Protein AF-A0A846BK01-F1 (afdb_monomer)

pLDDT: mean 86.47, std 14.37, range [33.28, 97.31]

Structure (mmCIF, N/CA/C/O backbone):
data_AF-A0A846BK01-F1
#
_entry.id   AF-A0A846BK01-F1
#
loop_
_atom_site.group_PDB
_atom_site.id
_atom_site.type_symbol
_atom_site.label_atom_id
_atom_site.label_alt_id
_atom_site.label_comp_id
_atom_site.label_asym_id
_atom_site.label_entity_id
_atom_site.label_seq_id
_atom_site.pdbx_PDB_ins_code
_atom_site.Cartn_x
_atom_site.Cartn_y
_atom_site.Cartn_z
_atom_site.occupancy
_atom_site.B_iso_or_equiv
_atom_site.auth_seq_id
_atom_site.auth_comp_id
_atom_site.auth_asym_id
_atom_site.auth_atom_id
_atom_site.pdbx_PDB_model_num
ATOM 1 N N . SER A 1 1 ? 4.895 15.670 -3.828 1.00 76.81 1 SER A N 1
ATOM 2 C CA . SER A 1 1 ? 5.993 14.676 -3.796 1.00 76.81 1 SER A CA 1
ATOM 3 C C . SER A 1 1 ? 5.442 13.283 -3.509 1.00 76.81 1 SER A C 1
ATOM 5 O O . SER A 1 1 ? 4.481 13.163 -2.751 1.00 76.81 1 SER A O 1
ATOM 7 N N . GLU A 1 2 ? 6.050 12.243 -4.098 1.00 83.94 2 GLU A N 1
ATOM 8 C CA . GLU A 1 2 ? 5.655 10.828 -3.928 1.00 83.94 2 GLU A CA 1
ATOM 9 C C . GLU A 1 2 ? 5.585 10.418 -2.448 1.00 83.94 2 GLU A C 1
ATOM 11 O O . GLU A 1 2 ? 4.640 9.759 -2.033 1.00 83.94 2 GLU A O 1
ATOM 16 N N . HIS A 1 3 ? 6.545 10.876 -1.634 1.00 88.62 3 HIS A N 1
ATOM 17 C CA . HIS A 1 3 ? 6.602 10.576 -0.201 1.00 88.62 3 HIS A CA 1
ATOM 18 C C . HIS A 1 3 ? 5.361 11.063 0.554 1.00 88.62 3 HIS A C 1
ATOM 20 O O . HIS A 1 3 ? 4.756 10.295 1.287 1.00 88.62 3 HIS A O 1
ATOM 26 N N . ILE A 1 4 ? 4.945 12.320 0.350 1.00 89.62 4 ILE A N 1
ATOM 27 C CA . ILE A 1 4 ? 3.770 12.886 1.036 1.00 89.62 4 ILE A CA 1
ATOM 28 C C . ILE A 1 4 ? 2.488 12.164 0.599 1.00 89.62 4 ILE A C 1
ATOM 30 O O . ILE A 1 4 ? 1.567 11.994 1.396 1.00 89.62 4 ILE A O 1
ATOM 34 N N . LEU A 1 5 ? 2.404 11.769 -0.675 1.00 88.56 5 LEU A N 1
ATOM 35 C CA . LEU A 1 5 ? 1.260 11.020 -1.191 1.00 88.56 5 LEU A CA 1
ATOM 36 C C . LEU A 1 5 ? 1.170 9.636 -0.537 1.00 88.56 5 LEU A C 1
ATOM 38 O O . LEU A 1 5 ? 0.100 9.253 -0.070 1.00 88.56 5 LEU A O 1
ATOM 42 N N . LEU A 1 6 ? 2.301 8.932 -0.489 1.00 92.94 6 LEU A N 1
ATOM 43 C CA . LEU A 1 6 ? 2.443 7.619 0.125 1.00 92.94 6 LEU A CA 1
ATOM 44 C C . LEU A 1 6 ? 2.113 7.668 1.620 1.00 92.94 6 LEU A C 1
ATOM 46 O O . LEU A 1 6 ? 1.280 6.905 2.087 1.00 92.94 6 LEU A O 1
ATOM 50 N N . GLU A 1 7 ? 2.692 8.624 2.345 1.00 93.81 7 GLU A N 1
ATOM 51 C CA . GLU A 1 7 ? 2.466 8.823 3.777 1.00 93.81 7 GLU A CA 1
ATOM 52 C C . GLU A 1 7 ? 0.988 9.028 4.101 1.00 93.81 7 GLU A C 1
ATOM 54 O O . GLU A 1 7 ? 0.440 8.331 4.950 1.00 93.81 7 GLU A O 1
ATOM 59 N N . LYS A 1 8 ? 0.305 9.909 3.360 1.00 92.31 8 LYS A N 1
ATOM 60 C CA . LYS A 1 8 ? -1.134 10.144 3.537 1.00 92.31 8 LYS A CA 1
ATOM 61 C C . LYS A 1 8 ? -1.975 8.911 3.217 1.00 92.31 8 LYS A C 1
ATOM 63 O O . LYS A 1 8 ? -2.947 8.654 3.919 1.00 92.31 8 LYS A O 1
ATOM 68 N N . ALA A 1 9 ? -1.642 8.190 2.148 1.00 94.88 9 ALA A N 1
ATOM 69 C CA . ALA A 1 9 ? -2.395 7.015 1.722 1.00 94.88 9 ALA A CA 1
ATOM 70 C C . ALA A 1 9 ? -2.254 5.861 2.722 1.00 94.88 9 ALA A C 1
ATOM 72 O O . ALA A 1 9 ? -3.255 5.281 3.136 1.00 94.88 9 ALA A O 1
ATOM 73 N N . GLU A 1 10 ? -1.028 5.570 3.154 1.00 97.19 10 GLU A N 1
ATOM 74 C CA . GLU A 1 10 ? -0.754 4.522 4.134 1.00 97.19 10 GLU A CA 1
ATOM 75 C C . GLU A 1 10 ? -1.372 4.843 5.499 1.00 97.19 10 GLU A C 1
ATOM 77 O O . GLU A 1 10 ? -2.050 3.991 6.072 1.00 97.19 10 GLU A O 1
ATOM 82 N N . ALA A 1 11 ? -1.211 6.081 5.980 1.00 95.56 11 ALA A N 1
ATOM 83 C CA . ALA A 1 11 ? -1.816 6.541 7.227 1.00 95.56 11 ALA A CA 1
ATOM 84 C C . ALA A 1 11 ? -3.347 6.428 7.193 1.00 95.56 11 ALA A C 1
ATOM 86 O O . ALA A 1 11 ? -3.955 5.985 8.165 1.00 95.56 11 ALA A O 1
ATOM 87 N N . LEU A 1 12 ? -3.978 6.780 6.065 1.00 95.44 12 LEU A N 1
ATOM 88 C CA . LEU A 1 12 ? -5.428 6.676 5.905 1.00 95.44 12 LEU A CA 1
ATOM 89 C C . LEU A 1 12 ? -5.904 5.221 5.935 1.00 95.44 12 LEU A C 1
ATOM 91 O O . LEU A 1 12 ? -6.853 4.914 6.652 1.00 95.44 12 LEU A O 1
ATOM 95 N N . LEU A 1 13 ? -5.245 4.322 5.196 1.00 97.31 13 LEU A N 1
ATOM 96 C CA . LEU A 1 13 ? -5.591 2.897 5.205 1.00 97.31 13 LEU A CA 1
ATOM 97 C C . LEU A 1 13 ? -5.431 2.296 6.604 1.00 97.31 13 LEU A C 1
ATOM 99 O O . LEU A 1 13 ? -6.341 1.623 7.081 1.00 97.31 13 LEU A O 1
ATOM 103 N N . LEU A 1 14 ? -4.322 2.582 7.292 1.00 96.81 14 LEU A N 1
ATOM 104 C CA . LEU A 1 14 ? -4.094 2.112 8.660 1.00 96.81 14 LEU A CA 1
ATOM 105 C C . LEU A 1 14 ? -5.112 2.698 9.642 1.00 96.81 14 LEU A C 1
ATOM 107 O O . LEU A 1 14 ? -5.666 1.963 10.455 1.00 96.81 14 LEU A O 1
ATOM 111 N N . GLY A 1 15 ? -5.413 3.992 9.541 1.00 95.00 15 GLY A N 1
ATOM 112 C CA . GLY A 1 15 ? -6.429 4.645 10.363 1.00 95.00 15 GLY A CA 1
ATOM 113 C C . GLY A 1 15 ? -7.809 4.009 10.186 1.00 95.00 15 GLY A C 1
ATOM 114 O O . GLY A 1 15 ? -8.445 3.636 11.171 1.00 95.00 15 GLY A O 1
ATOM 115 N N . ILE A 1 16 ? -8.251 3.804 8.941 1.00 94.81 16 ILE A N 1
ATOM 116 C CA . ILE A 1 16 ? -9.524 3.125 8.654 1.00 94.81 16 ILE A CA 1
ATOM 117 C C . ILE A 1 16 ? -9.503 1.692 9.194 1.00 94.81 16 ILE A C 1
ATOM 119 O O . ILE A 1 16 ? -10.467 1.260 9.820 1.00 94.81 16 ILE A O 1
ATOM 123 N N . TYR A 1 17 ? -8.401 0.964 9.015 1.00 95.12 17 TYR A N 1
ATOM 124 C CA . TYR A 1 17 ? -8.271 -0.404 9.511 1.00 95.12 17 TYR A CA 1
ATOM 125 C C . TYR A 1 17 ? -8.424 -0.503 11.037 1.00 95.12 17 TYR A C 1
ATOM 127 O O . TYR A 1 17 ? -9.059 -1.429 11.559 1.00 95.12 17 TYR A O 1
ATOM 135 N N . LEU A 1 18 ? -7.825 0.445 11.761 1.00 92.75 18 LEU A N 1
ATOM 136 C CA . LEU A 1 18 ? -7.867 0.495 13.219 1.00 92.75 18 LEU A CA 1
ATOM 137 C C . LEU A 1 18 ? -9.279 0.797 13.729 1.00 92.75 18 LEU A C 1
ATOM 139 O O . LEU A 1 18 ? -9.765 0.078 14.605 1.00 92.75 18 LEU A O 1
ATOM 143 N N . HIS A 1 19 ? -9.930 1.814 13.159 1.00 92.06 19 HIS A N 1
ATOM 144 C CA . HIS A 1 19 ? -11.155 2.404 13.714 1.00 92.06 19 HIS A CA 1
ATOM 145 C C . HIS A 1 19 ? -12.457 1.902 13.093 1.00 92.06 19 HIS A C 1
ATOM 147 O O . HIS A 1 19 ? -13.500 2.021 13.731 1.00 92.06 19 HIS A O 1
ATOM 153 N N . CYS A 1 20 ? -12.421 1.316 11.895 1.00 92.00 20 CYS A N 1
ATOM 154 C CA . CYS A 1 20 ? -13.609 0.810 11.206 1.00 92.00 20 CYS A CA 1
ATOM 155 C C . CYS A 1 20 ? -13.454 -0.685 10.870 1.00 92.00 20 CYS A C 1
ATOM 157 O O . CYS A 1 20 ? -13.049 -1.042 9.755 1.00 92.00 20 CYS A O 1
ATOM 159 N N . PRO A 1 21 ? -13.747 -1.585 11.831 1.00 90.38 21 PRO A N 1
ATOM 160 C CA . PRO A 1 21 ? -13.600 -3.030 11.665 1.00 90.38 21 PRO A CA 1
ATOM 161 C C . PRO A 1 21 ? -14.286 -3.601 10.419 1.00 90.38 21 PRO A C 1
ATOM 163 O O . PRO A 1 21 ? -13.765 -4.534 9.810 1.00 90.38 21 PRO A O 1
ATOM 166 N N . GLU A 1 22 ? -15.423 -3.030 10.026 1.00 92.44 22 GLU A N 1
ATOM 167 C CA . GLU A 1 22 ? -16.226 -3.426 8.872 1.00 92.44 22 GLU A CA 1
ATOM 168 C C . GLU A 1 22 ? -15.500 -3.270 7.526 1.00 92.44 22 GLU A C 1
ATOM 170 O O . GLU A 1 22 ? -15.827 -3.975 6.574 1.00 92.44 22 GLU A O 1
ATOM 175 N N . TYR A 1 23 ? -14.478 -2.411 7.445 1.00 94.75 23 TYR A N 1
ATOM 176 C CA . TYR A 1 23 ? -13.703 -2.191 6.220 1.00 94.75 23 TYR A CA 1
ATOM 177 C C . TYR A 1 23 ? -12.370 -2.946 6.179 1.00 94.75 23 TYR A C 1
ATOM 179 O O . TYR A 1 23 ? -11.663 -2.881 5.172 1.00 94.75 23 TYR A O 1
ATOM 187 N N . ARG A 1 24 ? -12.005 -3.683 7.236 1.00 93.62 24 ARG A N 1
ATOM 188 C CA . ARG A 1 24 ? -10.708 -4.382 7.305 1.00 93.62 24 ARG A CA 1
ATOM 189 C C . ARG A 1 24 ? -10.503 -5.347 6.142 1.00 93.62 24 ARG A C 1
ATOM 191 O O . ARG A 1 24 ? -9.432 -5.336 5.543 1.00 93.62 24 ARG A O 1
ATOM 198 N N . GLN A 1 25 ? -11.530 -6.129 5.801 1.00 94.00 25 GLN A N 1
ATOM 199 C CA . GLN A 1 25 ? -11.451 -7.074 4.685 1.00 94.00 25 GLN A CA 1
ATOM 200 C C . GLN A 1 25 ? -11.278 -6.344 3.352 1.00 94.00 25 GLN A C 1
ATOM 202 O O . GLN A 1 25 ? -10.406 -6.703 2.578 1.00 94.00 25 GLN A O 1
ATOM 207 N N . MET A 1 26 ? -12.018 -5.253 3.135 1.00 95.62 26 MET A N 1
ATOM 208 C CA . MET A 1 26 ? -11.887 -4.447 1.919 1.00 95.62 26 MET A CA 1
ATOM 209 C C . MET A 1 26 ? -10.462 -3.906 1.738 1.00 95.62 26 MET A C 1
ATOM 211 O O . MET A 1 26 ? -9.963 -3.859 0.615 1.00 95.62 26 MET A O 1
ATOM 215 N N . ILE A 1 27 ? -9.801 -3.498 2.826 1.00 96.44 27 ILE A N 1
ATOM 216 C CA . ILE A 1 27 ? -8.404 -3.045 2.792 1.00 96.44 27 ILE A CA 1
ATOM 217 C C . ILE A 1 27 ? -7.470 -4.204 2.443 1.00 96.44 27 ILE A C 1
ATOM 219 O O . ILE A 1 27 ? -6.626 -4.035 1.570 1.00 96.44 27 ILE A O 1
ATOM 223 N N . ILE A 1 28 ? -7.629 -5.363 3.089 1.00 95.62 28 ILE A N 1
ATOM 224 C CA . ILE A 1 28 ? -6.822 -6.561 2.806 1.00 95.62 28 ILE A CA 1
ATOM 225 C C . ILE A 1 28 ? -6.971 -6.959 1.335 1.00 95.62 28 ILE A C 1
ATOM 227 O O . ILE A 1 28 ? -5.972 -7.011 0.625 1.00 95.62 28 ILE A O 1
ATOM 231 N N . ASP A 1 29 ? -8.206 -7.116 0.857 1.00 96.31 29 ASP A N 1
ATOM 232 C CA . ASP A 1 29 ? -8.505 -7.493 -0.527 1.00 96.31 29 ASP A CA 1
ATOM 233 C C . ASP A 1 29 ? -7.904 -6.490 -1.522 1.00 96.31 29 ASP A C 1
ATOM 235 O O . ASP A 1 29 ? -7.352 -6.880 -2.550 1.00 96.31 29 ASP A O 1
ATOM 239 N N . SER A 1 30 ? -7.983 -5.190 -1.214 1.00 94.75 30 SER A N 1
ATOM 240 C CA . SER A 1 30 ? -7.417 -4.129 -2.058 1.00 94.75 30 SER A CA 1
ATOM 241 C C . SER A 1 30 ? -5.890 -4.180 -2.116 1.00 94.75 30 SER A C 1
ATOM 243 O O . SER A 1 30 ? -5.315 -3.904 -3.165 1.00 94.75 30 SER A O 1
ATOM 245 N N . LEU A 1 31 ? -5.230 -4.499 -0.998 1.00 96.19 31 LEU A N 1
ATOM 246 C CA . LEU A 1 31 ? -3.775 -4.636 -0.951 1.00 96.19 31 LEU A CA 1
ATOM 247 C C . LEU A 1 31 ? -3.317 -5.905 -1.678 1.00 96.19 31 LEU A C 1
ATOM 249 O O . LEU A 1 31 ? -2.357 -5.847 -2.436 1.00 96.19 31 LEU A O 1
ATOM 253 N N . GLU A 1 32 ? -4.013 -7.027 -1.496 1.00 95.25 32 GLU A N 1
ATOM 254 C CA . GLU A 1 32 ? -3.669 -8.306 -2.128 1.00 95.25 32 GLU A CA 1
ATOM 255 C C . GLU A 1 32 ? -3.909 -8.297 -3.641 1.00 95.25 32 GLU A C 1
ATOM 257 O O . GLU A 1 32 ? -3.051 -8.743 -4.400 1.00 95.25 32 GLU A O 1
ATOM 262 N N . THR A 1 33 ? -5.049 -7.760 -4.091 1.00 94.19 33 THR A N 1
ATOM 263 C CA . THR A 1 33 ? -5.417 -7.725 -5.519 1.00 94.19 33 THR A CA 1
ATOM 264 C C . THR A 1 33 ? -4.379 -6.986 -6.361 1.00 94.19 33 THR A C 1
ATOM 266 O O . THR A 1 33 ? -4.103 -7.383 -7.490 1.00 94.19 33 THR A O 1
ATOM 269 N N . GLU A 1 34 ? -3.802 -5.922 -5.806 1.00 91.56 34 GLU A N 1
ATOM 270 C CA . GLU A 1 34 ? -2.856 -5.045 -6.499 1.00 91.56 34 GLU A CA 1
ATOM 271 C C . GLU A 1 34 ? -1.390 -5.305 -6.084 1.00 91.56 34 GLU A C 1
ATOM 273 O O . GLU A 1 34 ?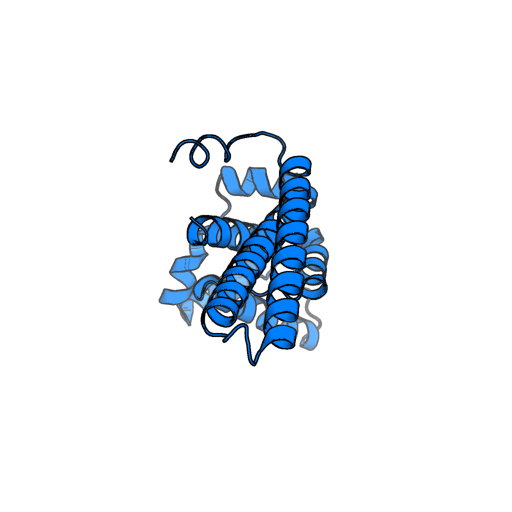 -0.503 -4.535 -6.451 1.00 91.56 34 GLU A O 1
ATOM 278 N N . ASP A 1 35 ? -1.125 -6.374 -5.314 1.00 93.75 35 ASP A N 1
ATOM 279 C CA . ASP A 1 35 ? 0.199 -6.740 -4.769 1.00 93.75 35 ASP A CA 1
ATOM 280 C C . ASP A 1 35 ? 0.916 -5.561 -4.071 1.00 93.75 35 ASP A C 1
ATOM 282 O O . ASP A 1 35 ? 2.084 -5.236 -4.308 1.00 93.75 35 ASP A O 1
ATOM 286 N N . LEU A 1 36 ? 0.172 -4.852 -3.217 1.00 95.62 36 LEU A N 1
ATOM 287 C CA . LEU A 1 36 ? 0.619 -3.643 -2.534 1.00 95.62 36 LEU A CA 1
ATOM 288 C C . LEU A 1 36 ? 1.067 -3.922 -1.103 1.00 95.62 36 LEU A C 1
ATOM 290 O O . LEU A 1 36 ? 0.462 -4.682 -0.351 1.00 95.62 36 LEU A O 1
ATOM 294 N N . LEU A 1 37 ? 2.104 -3.195 -0.687 1.00 94.69 37 LEU A N 1
ATOM 295 C CA . LEU A 1 37 ? 2.664 -3.257 0.658 1.00 94.69 37 LEU A CA 1
ATOM 296 C C . LEU A 1 37 ? 2.881 -1.857 1.228 1.00 94.69 37 LEU A C 1
ATOM 298 O O . LEU A 1 37 ? 3.217 -0.913 0.505 1.00 94.69 37 LEU A O 1
ATOM 302 N N . PHE A 1 38 ? 2.814 -1.756 2.556 1.00 95.94 38 PHE A N 1
ATOM 303 C CA . PHE A 1 38 ? 3.270 -0.571 3.277 1.00 95.94 38 PHE A CA 1
ATOM 304 C C . PHE A 1 38 ? 4.777 -0.376 3.066 1.00 95.94 38 PHE A C 1
ATOM 306 O O . PHE A 1 38 ? 5.624 -1.223 3.387 1.00 95.94 38 PHE A O 1
ATOM 313 N N . SER A 1 39 ? 5.113 0.757 2.469 1.00 93.06 39 SER A N 1
ATOM 314 C CA . SER A 1 39 ? 6.451 1.143 2.057 1.00 93.06 39 SER A CA 1
ATOM 315 C C . SER A 1 39 ? 7.181 1.932 3.142 1.00 93.06 39 SER A C 1
ATOM 317 O O . SER A 1 39 ? 8.400 1.774 3.248 1.00 93.06 39 SER A O 1
ATOM 319 N N . LEU A 1 40 ? 6.481 2.733 3.957 1.00 94.81 40 LEU A N 1
ATOM 320 C CA . LEU A 1 40 ? 7.102 3.436 5.083 1.00 94.81 40 LEU A CA 1
ATOM 321 C C . LEU A 1 40 ? 7.379 2.469 6.235 1.00 94.81 40 LEU A C 1
ATOM 323 O O . LEU A 1 40 ? 6.547 1.633 6.584 1.00 94.81 40 LEU A O 1
ATOM 327 N N . SER A 1 41 ? 8.567 2.575 6.833 1.00 94.75 41 SER A N 1
ATOM 328 C CA . SER A 1 41 ? 9.041 1.629 7.851 1.00 94.75 41 SER A CA 1
ATOM 329 C C . SER A 1 41 ? 8.124 1.571 9.073 1.00 94.75 41 SER A C 1
ATOM 331 O O . SER A 1 41 ? 7.774 0.476 9.506 1.00 94.75 41 SER A O 1
ATOM 333 N N . HIS A 1 42 ? 7.684 2.721 9.588 1.00 94.00 42 HIS A N 1
ATOM 334 C CA . HIS A 1 42 ? 6.795 2.805 10.751 1.00 94.00 42 HIS A CA 1
ATOM 335 C C . HIS A 1 42 ? 5.384 2.268 10.456 1.00 94.00 42 HIS A C 1
ATOM 337 O O . HIS A 1 42 ? 4.808 1.562 11.281 1.00 94.00 42 HIS A O 1
ATOM 343 N N . HIS A 1 43 ? 4.851 2.506 9.255 1.00 96.25 43 HIS A N 1
ATOM 344 C CA . HIS A 1 43 ? 3.573 1.930 8.824 1.00 96.25 43 HIS A CA 1
ATOM 345 C C . HIS A 1 43 ? 3.655 0.420 8.614 1.00 96.25 43 HIS A C 1
ATOM 347 O O . HIS A 1 43 ? 2.783 -0.318 9.069 1.00 96.25 43 HIS A O 1
ATOM 353 N N . ARG A 1 44 ? 4.732 -0.063 7.984 1.00 95.88 44 ARG A N 1
ATOM 354 C CA . ARG A 1 44 ? 4.986 -1.498 7.837 1.00 95.88 44 ARG A CA 1
ATOM 355 C C . ARG A 1 44 ? 5.111 -2.171 9.193 1.00 95.88 44 ARG A C 1
ATOM 357 O O . ARG A 1 44 ? 4.530 -3.231 9.389 1.00 95.88 44 ARG A O 1
ATOM 364 N N . PHE A 1 45 ? 5.848 -1.561 10.115 1.00 95.3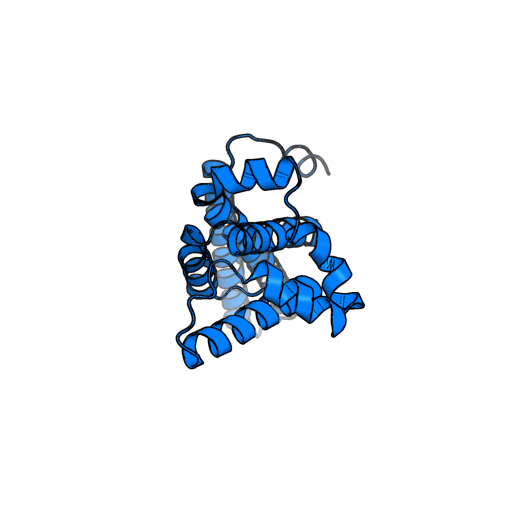1 45 PHE A N 1
ATOM 365 C CA . PHE A 1 45 ? 5.978 -2.055 11.477 1.00 95.31 45 PHE A CA 1
ATOM 366 C C . PHE A 1 45 ? 4.609 -2.185 12.154 1.00 95.31 45 PHE A C 1
ATOM 368 O O . PHE A 1 45 ? 4.269 -3.270 12.621 1.00 95.31 45 PHE A O 1
ATOM 375 N N . LEU A 1 46 ? 3.784 -1.131 12.126 1.00 95.81 46 LEU A N 1
ATOM 376 C CA . LEU A 1 46 ? 2.428 -1.182 12.674 1.00 95.81 46 LEU A CA 1
ATOM 377 C C . LEU A 1 46 ? 1.588 -2.296 12.029 1.00 95.81 46 LEU A C 1
ATOM 379 O O . LEU A 1 46 ? 0.917 -3.046 12.735 1.00 95.81 46 LEU A O 1
ATOM 383 N N . TRP A 1 47 ? 1.657 -2.444 10.705 1.00 96.25 47 TRP A N 1
ATOM 384 C CA . TRP A 1 47 ? 0.949 -3.502 9.987 1.00 96.25 47 TRP A CA 1
ATOM 385 C C . TRP A 1 47 ? 1.371 -4.907 10.437 1.00 96.25 47 TRP A C 1
ATOM 387 O O . TRP A 1 47 ? 0.518 -5.754 10.683 1.00 96.25 47 TRP A O 1
ATOM 397 N N . GLN A 1 48 ? 2.671 -5.152 10.629 1.00 94.31 48 GLN A N 1
ATOM 398 C CA . GLN A 1 48 ? 3.158 -6.437 11.145 1.00 94.31 48 GLN A CA 1
ATOM 399 C C . GLN A 1 48 ? 2.659 -6.716 12.569 1.00 94.31 48 GLN A C 1
ATOM 401 O O . GLN A 1 48 ? 2.253 -7.840 12.865 1.00 94.31 48 GLN A O 1
ATOM 406 N N . GLN A 1 49 ? 2.614 -5.695 13.432 1.00 93.44 49 GLN A N 1
ATOM 407 C CA . GLN A 1 49 ? 2.049 -5.835 14.777 1.00 93.44 49 GLN A CA 1
ATOM 408 C C . GLN A 1 49 ? 0.558 -6.190 14.726 1.00 93.44 49 GLN A C 1
ATOM 410 O O . GLN A 1 49 ? 0.111 -7.069 15.461 1.00 93.44 49 GLN A O 1
ATOM 415 N N . ILE A 1 50 ? -0.206 -5.557 13.829 1.00 92.56 50 ILE A N 1
ATOM 416 C CA . ILE A 1 50 ? -1.623 -5.872 13.604 1.00 92.56 50 ILE A CA 1
ATOM 417 C C . ILE A 1 50 ? -1.792 -7.339 13.188 1.00 92.56 50 ILE A C 1
ATOM 419 O O . ILE A 1 50 ? -2.566 -8.058 13.821 1.00 92.56 50 ILE A O 1
ATOM 423 N N . LEU A 1 51 ? -1.054 -7.794 12.171 1.00 90.81 51 LEU A N 1
ATOM 424 C CA . LEU A 1 51 ? -1.144 -9.172 11.675 1.00 90.81 51 LEU A CA 1
ATOM 425 C C . LEU A 1 51 ? -0.779 -10.195 12.760 1.00 90.81 51 LEU A C 1
ATOM 427 O O . LEU A 1 51 ? -1.502 -11.173 12.954 1.00 90.81 51 LEU A O 1
ATOM 431 N N . GLY A 1 52 ? 0.288 -9.941 13.524 1.00 89.81 52 GLY A N 1
ATOM 432 C CA . GLY A 1 52 ? 0.693 -10.810 14.630 1.00 89.81 52 GLY A CA 1
ATOM 433 C C . GLY A 1 52 ? -0.376 -10.918 15.723 1.00 89.81 52 GLY A C 1
ATOM 434 O O . GLY A 1 52 ? -0.667 -12.011 16.210 1.00 89.81 52 GLY A O 1
ATOM 435 N N . LEU A 1 53 ? -1.024 -9.803 16.079 1.00 87.94 53 LEU A N 1
ATOM 436 C CA . LEU A 1 53 ? -2.122 -9.800 17.053 1.00 87.94 53 LEU A CA 1
ATOM 437 C C . LEU A 1 53 ? -3.355 -10.555 16.545 1.00 87.94 53 LEU A C 1
ATOM 439 O O . LEU A 1 53 ? -4.017 -11.248 17.321 1.00 87.94 53 LEU A O 1
ATOM 443 N N . GLN A 1 54 ? -3.662 -10.452 15.253 1.00 84.50 54 GLN A N 1
ATOM 444 C CA . GLN A 1 54 ? -4.767 -11.192 14.643 1.00 84.50 54 GLN A CA 1
ATOM 445 C C . GLN A 1 54 ? -4.512 -12.694 14.615 1.00 84.50 54 GLN A C 1
ATOM 447 O O . GLN A 1 54 ? -5.417 -13.470 14.917 1.00 84.50 54 GLN A O 1
ATOM 452 N N . GLU A 1 55 ? -3.281 -13.108 14.327 1.00 84.75 55 GLU A N 1
ATOM 453 C CA . GLU A 1 55 ? -2.899 -14.516 14.364 1.00 84.75 55 GLU A CA 1
ATOM 454 C C . GLU A 1 55 ? -3.048 -15.099 15.780 1.00 84.75 55 GLU A C 1
ATOM 456 O O . GLU A 1 55 ? -3.581 -16.199 15.956 1.00 84.75 55 GLU A O 1
ATOM 461 N N . ILE A 1 56 ? -2.637 -14.349 16.808 1.00 82.56 56 ILE A N 1
ATOM 462 C CA . ILE A 1 56 ? -2.813 -14.745 18.214 1.00 82.56 56 ILE A CA 1
ATOM 463 C C . ILE A 1 56 ? -4.302 -14.857 18.558 1.00 82.56 56 ILE A C 1
ATOM 465 O O . ILE A 1 56 ? -4.721 -15.860 19.137 1.00 82.56 56 ILE A O 1
ATOM 469 N N . ALA A 1 57 ? -5.108 -13.868 18.166 1.00 79.88 57 ALA A N 1
ATOM 470 C CA . ALA A 1 57 ? -6.547 -13.857 18.417 1.00 79.88 57 ALA A CA 1
ATOM 471 C C . ALA A 1 57 ? -7.285 -15.028 17.751 1.00 79.88 57 ALA A C 1
ATOM 473 O O . ALA A 1 57 ? -8.154 -15.656 18.362 1.00 79.88 57 ALA A O 1
ATOM 474 N N . ALA A 1 58 ? -6.912 -15.349 16.510 1.00 77.19 58 ALA A N 1
ATOM 475 C CA . ALA A 1 58 ? -7.450 -16.490 15.780 1.00 77.19 58 ALA A CA 1
ATOM 476 C C . ALA A 1 58 ? -7.126 -17.811 16.497 1.00 77.19 58 ALA A C 1
ATOM 478 O O . ALA A 1 58 ? -7.987 -18.687 16.608 1.00 77.19 58 ALA A O 1
ATOM 479 N N . LYS A 1 59 ? -5.913 -17.935 17.053 1.00 78.81 59 LYS A N 1
ATOM 480 C CA . LYS A 1 59 ? -5.488 -19.108 17.834 1.00 78.81 59 LYS A CA 1
ATOM 481 C C . LYS A 1 59 ? -6.197 -19.209 19.189 1.00 78.81 59 LYS A C 1
ATOM 483 O O . LYS A 1 59 ? -6.520 -20.317 19.612 1.00 78.81 59 LYS A O 1
ATOM 488 N N . SER A 1 60 ? -6.467 -18.090 19.864 1.00 73.88 60 SER A N 1
ATOM 489 C CA . SER A 1 60 ? -7.104 -18.074 21.192 1.00 73.88 60 SER A CA 1
ATOM 490 C C . SER A 1 60 ? -8.638 -18.133 21.167 1.00 73.88 60 SER A C 1
ATOM 492 O O . SER A 1 60 ? -9.245 -18.246 22.231 1.00 73.88 60 SER A O 1
ATOM 494 N N . ARG A 1 61 ? -9.287 -18.070 19.989 1.00 63.69 61 ARG A N 1
ATOM 495 C CA . ARG A 1 61 ? -10.759 -17.974 19.817 1.00 63.69 61 ARG A CA 1
ATOM 496 C C . ARG A 1 61 ? -11.398 -16.801 20.576 1.00 63.69 61 ARG A C 1
ATOM 498 O O . ARG A 1 61 ? -12.592 -16.829 20.874 1.00 63.69 61 ARG A O 1
ATOM 505 N N . THR A 1 62 ? -10.624 -15.771 20.905 1.00 59.56 62 THR A N 1
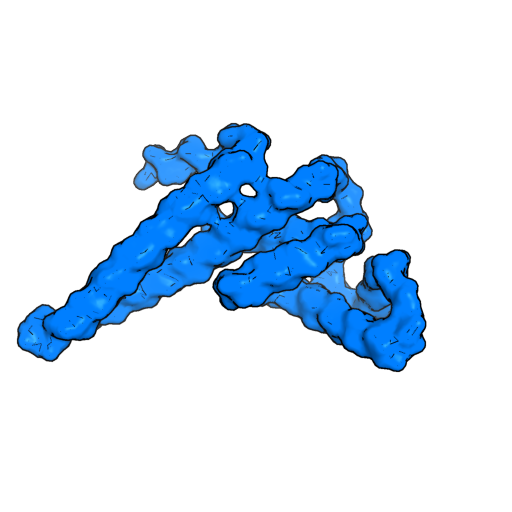ATOM 506 C CA . THR A 1 62 ? -11.135 -14.574 21.581 1.00 59.56 62 THR A CA 1
ATOM 507 C C . THR A 1 62 ? -11.501 -13.521 20.548 1.00 59.56 62 THR A C 1
ATOM 509 O O . THR A 1 62 ? -10.722 -13.245 19.639 1.00 59.56 62 THR A O 1
ATOM 512 N N . ASN A 1 63 ? -12.671 -12.905 20.698 1.00 57.41 63 ASN A N 1
ATOM 513 C CA . ASN A 1 63 ? -13.150 -11.870 19.787 1.00 57.41 63 ASN A CA 1
ATOM 514 C C . ASN A 1 63 ? -12.405 -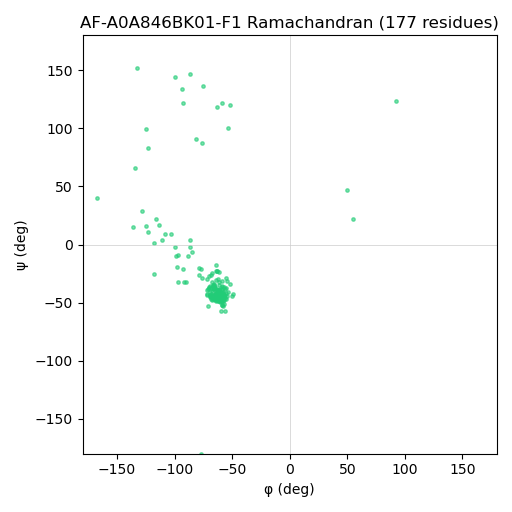10.549 20.079 1.00 57.41 63 ASN A C 1
ATOM 516 O O . ASN A 1 63 ? -12.834 -9.750 20.906 1.00 57.41 63 ASN A O 1
ATOM 520 N N . THR A 1 64 ? -11.238 -10.346 19.462 1.00 58.16 64 THR A N 1
ATOM 521 C CA . THR A 1 64 ? -10.341 -9.201 19.730 1.00 58.16 64 THR A CA 1
ATOM 522 C C . THR A 1 64 ? -10.663 -7.954 18.907 1.00 58.16 64 THR A C 1
ATOM 524 O O . THR A 1 64 ? -9.947 -6.957 19.004 1.00 58.16 64 THR A O 1
ATOM 527 N N . SER A 1 65 ? -11.738 -7.966 18.109 1.00 55.12 65 SER A N 1
ATOM 528 C CA . SER A 1 65 ? -12.083 -6.867 17.197 1.00 55.12 65 SER A CA 1
ATOM 529 C C . SER A 1 65 ? -12.209 -5.515 17.907 1.00 55.12 65 SER A C 1
ATOM 531 O O . SER A 1 65 ? -11.722 -4.521 17.367 1.00 55.12 65 SER A O 1
ATOM 533 N N . ASN A 1 66 ? -12.760 -5.511 19.127 1.00 55.50 66 ASN A N 1
ATOM 534 C CA . ASN A 1 66 ? -12.930 -4.324 19.973 1.00 55.50 66 ASN A CA 1
ATOM 535 C C . ASN A 1 66 ? -11.700 -3.990 20.846 1.00 55.50 66 ASN A C 1
ATOM 537 O O . ASN A 1 66 ? -11.720 -2.988 21.550 1.00 55.50 66 ASN A O 1
ATOM 541 N N . SER A 1 67 ? -10.632 -4.798 20.805 1.00 75.25 67 SER A N 1
ATOM 542 C CA . SER A 1 67 ? -9.439 -4.661 21.665 1.00 75.25 67 SER A CA 1
ATOM 543 C C . SER A 1 67 ? -8.142 -4.386 20.891 1.00 75.25 67 SER A C 1
ATOM 545 O O . SER A 1 67 ? -7.083 -4.290 21.509 1.00 75.25 67 SER A O 1
ATOM 547 N N . LEU A 1 68 ? -8.183 -4.274 19.556 1.00 85.81 68 LEU A N 1
ATOM 548 C CA . LEU A 1 68 ? -6.967 -4.150 18.739 1.00 85.81 68 LEU A CA 1
ATOM 549 C C . LEU A 1 68 ? -6.113 -2.938 19.141 1.00 85.81 68 LEU A C 1
ATOM 551 O O . LEU A 1 68 ? -4.908 -3.078 19.319 1.00 85.81 68 LEU A O 1
ATOM 555 N N . ILE A 1 69 ? -6.731 -1.770 19.333 1.00 87.69 69 ILE A N 1
ATOM 556 C CA . ILE A 1 69 ? -6.013 -0.548 19.728 1.00 87.69 69 ILE A CA 1
ATOM 557 C C . ILE A 1 69 ? -5.368 -0.714 21.107 1.00 87.69 69 ILE A C 1
ATOM 559 O O . ILE A 1 69 ? -4.204 -0.368 21.267 1.00 87.69 69 ILE A O 1
ATOM 563 N N . SER A 1 70 ? -6.070 -1.301 22.079 1.00 85.12 70 SER A N 1
ATOM 564 C CA . SER A 1 70 ? -5.517 -1.547 23.418 1.00 85.12 70 SER A CA 1
ATOM 565 C C . SER A 1 70 ? -4.310 -2.490 23.375 1.00 85.12 70 SER A C 1
ATOM 567 O O . SER A 1 70 ? -3.286 -2.206 23.987 1.00 85.12 70 SER A O 1
ATOM 569 N N . LEU A 1 71 ? -4.376 -3.559 22.575 1.00 87.50 71 LEU A N 1
ATOM 570 C CA . LEU A 1 71 ? -3.260 -4.498 22.392 1.00 87.50 71 LEU A CA 1
ATOM 571 C C . LEU A 1 71 ? -2.058 -3.850 21.680 1.00 87.50 71 LEU A C 1
ATOM 573 O O . LEU A 1 71 ? -0.896 -4.147 21.974 1.00 87.50 71 LEU A O 1
ATOM 577 N N . LEU A 1 72 ? -2.319 -2.936 20.744 1.00 88.88 72 LEU A N 1
ATOM 578 C CA . LEU A 1 72 ? -1.270 -2.143 20.104 1.00 88.88 72 LEU A CA 1
ATOM 579 C C . LEU A 1 72 ? -0.656 -1.132 21.079 1.00 88.88 72 LEU A C 1
ATOM 581 O O . LEU A 1 72 ? 0.560 -0.969 21.090 1.00 88.88 72 LEU A O 1
ATOM 585 N N . GLN A 1 73 ? -1.454 -0.521 21.956 1.00 85.25 73 GLN A N 1
ATOM 586 C CA . GLN A 1 73 ? -0.960 0.371 23.008 1.00 85.25 73 GLN A CA 1
ATOM 587 C C . GLN A 1 73 ? -0.091 -0.368 24.035 1.00 85.25 73 GLN A C 1
ATOM 589 O O . GLN A 1 73 ? 0.925 0.172 24.467 1.00 85.25 73 GLN A O 1
ATOM 594 N N . GLU A 1 74 ? -0.411 -1.618 24.377 1.00 85.81 74 GLU A N 1
ATOM 595 C CA . GLU A 1 74 ? 0.486 -2.468 25.176 1.00 85.81 74 GLU A CA 1
ATOM 596 C C . GLU A 1 74 ? 1.821 -2.723 24.458 1.00 85.81 74 GLU A C 1
ATOM 598 O O . GLU A 1 74 ? 2.881 -2.770 25.086 1.00 85.81 74 GLU A O 1
ATOM 603 N N . SER A 1 75 ? 1.794 -2.838 23.127 1.00 83.19 75 SER A N 1
ATOM 604 C CA . SER A 1 75 ? 3.006 -2.994 22.314 1.00 83.19 75 SER A CA 1
ATOM 605 C C . SER A 1 75 ? 3.890 -1.742 22.326 1.00 83.19 75 SER A C 1
ATOM 607 O O . SER A 1 75 ? 5.108 -1.870 22.187 1.00 83.19 75 SER A O 1
ATOM 609 N N . SER A 1 76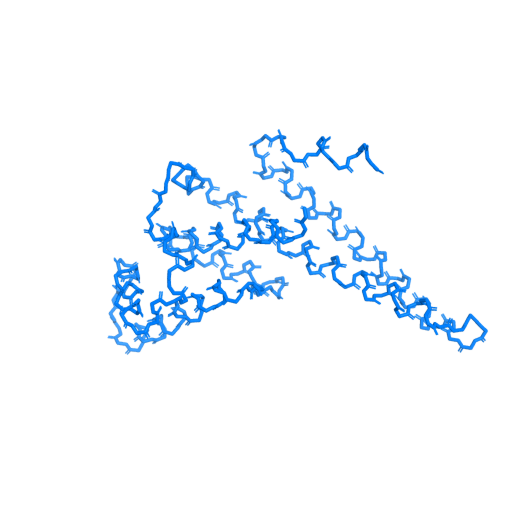 ? 3.330 -0.555 22.584 1.00 82.69 76 SER A N 1
ATOM 610 C CA . SER A 1 76 ? 4.092 0.691 22.766 1.00 82.69 76 SER A CA 1
ATOM 611 C C . SER A 1 76 ? 5.052 0.652 23.952 1.00 82.69 76 SER A C 1
ATOM 613 O O . SER A 1 76 ? 6.053 1.361 23.938 1.00 82.69 76 SER A O 1
ATOM 615 N N . LEU A 1 77 ? 4.808 -0.202 24.953 1.00 85.19 77 LEU A N 1
ATOM 616 C CA . LEU A 1 77 ? 5.752 -0.412 26.058 1.00 85.19 77 LEU A CA 1
ATOM 617 C C . LEU A 1 77 ? 7.015 -1.159 25.610 1.00 85.19 77 LEU A C 1
ATOM 619 O O . LEU A 1 77 ? 8.070 -1.006 26.218 1.00 85.19 77 LEU A O 1
ATOM 623 N N . LYS A 1 78 ? 6.904 -1.984 24.562 1.00 87.44 78 LYS A N 1
ATOM 624 C CA . LYS A 1 78 ? 8.011 -2.783 24.017 1.00 87.44 78 LYS A CA 1
ATOM 625 C C . LYS A 1 78 ? 8.779 -2.036 22.927 1.00 87.44 78 LYS A C 1
ATOM 627 O O . LYS A 1 78 ? 9.980 -2.243 22.802 1.00 87.44 78 LYS A O 1
ATOM 632 N N . PHE A 1 79 ? 8.090 -1.185 22.165 1.00 88.88 79 PHE A N 1
ATOM 633 C CA . PHE A 1 79 ? 8.624 -0.491 20.987 1.00 88.88 79 PHE A CA 1
ATOM 634 C C . PHE A 1 79 ? 8.239 1.000 20.992 1.00 88.88 79 PHE A C 1
ATOM 636 O O . PHE A 1 79 ? 7.426 1.434 20.170 1.00 88.88 79 PHE A O 1
ATOM 643 N N . PRO A 1 80 ? 8.741 1.794 21.955 1.00 88.62 80 PRO A N 1
ATOM 644 C CA . PRO A 1 80 ? 8.287 3.170 22.148 1.00 88.62 80 PRO A CA 1
ATOM 645 C C . PRO A 1 80 ? 8.651 4.100 20.981 1.00 88.62 80 PRO A C 1
ATOM 647 O O . PRO A 1 80 ? 7.857 4.975 20.639 1.00 88.62 80 PRO A O 1
ATOM 650 N N . GLU A 1 81 ? 9.812 3.914 20.345 1.00 89.56 81 GLU A N 1
ATOM 651 C CA . GLU A 1 81 ? 10.288 4.787 19.259 1.00 89.56 81 GLU A CA 1
ATOM 652 C C . GLU A 1 81 ? 9.492 4.589 17.963 1.00 89.56 81 GLU A C 1
ATOM 654 O O . GLU A 1 81 ? 9.092 5.552 17.301 1.00 89.56 81 GLU A O 1
ATOM 659 N N . GLU A 1 82 ? 9.223 3.339 17.597 1.00 88.75 82 GLU A N 1
ATOM 660 C CA . GLU A 1 82 ? 8.445 2.998 16.412 1.00 88.75 82 GLU A CA 1
ATOM 661 C C . GLU A 1 82 ? 6.962 3.330 16.608 1.00 88.75 82 GLU A C 1
ATOM 663 O O . GLU A 1 82 ? 6.319 3.851 15.694 1.00 88.75 82 GLU A O 1
ATOM 668 N N . MET A 1 83 ? 6.419 3.095 17.809 1.00 90.12 83 MET A N 1
ATOM 669 C CA . MET A 1 83 ? 5.018 3.402 18.118 1.00 90.12 83 MET A CA 1
ATOM 670 C C . MET A 1 83 ? 4.748 4.902 18.232 1.00 90.12 83 MET A C 1
ATOM 672 O O . MET A 1 83 ? 3.659 5.345 17.865 1.00 90.12 83 MET A O 1
ATOM 676 N N . ALA A 1 84 ? 5.726 5.711 18.652 1.00 90.75 84 ALA A N 1
ATOM 677 C CA . ALA A 1 84 ? 5.587 7.167 18.666 1.00 90.75 84 ALA A CA 1
ATOM 678 C C . ALA A 1 84 ? 5.300 7.742 17.266 1.00 90.75 84 ALA A C 1
ATOM 680 O O . ALA A 1 84 ? 4.505 8.672 17.135 1.00 90.75 84 ALA A O 1
ATOM 681 N N . GLN A 1 85 ? 5.877 7.153 16.211 1.00 91.69 85 GLN A N 1
ATOM 682 C CA . GLN A 1 85 ? 5.687 7.606 14.825 1.00 91.69 85 GLN A CA 1
ATOM 683 C C . GLN A 1 85 ? 4.261 7.370 14.308 1.00 91.69 85 GLN A C 1
ATOM 685 O O . GLN A 1 85 ? 3.787 8.107 13.447 1.00 91.69 85 GLN A O 1
ATOM 690 N N . VAL A 1 86 ? 3.548 6.386 14.861 1.00 92.62 86 VAL A N 1
ATOM 691 C CA . VAL A 1 86 ? 2.174 6.031 14.464 1.00 92.62 86 VAL A CA 1
ATOM 692 C C . VAL A 1 86 ? 1.129 6.369 15.528 1.00 92.62 86 VAL A C 1
ATOM 694 O O . VAL A 1 86 ? -0.055 6.107 15.332 1.00 92.62 86 VAL A O 1
ATOM 697 N N . ALA A 1 87 ? 1.528 6.997 16.638 1.00 90.06 87 ALA A N 1
ATOM 698 C CA . ALA A 1 87 ? 0.647 7.279 17.773 1.00 90.06 87 ALA A CA 1
ATOM 699 C C . ALA A 1 87 ? -0.570 8.146 17.404 1.00 90.06 87 ALA A C 1
ATOM 701 O O . ALA A 1 87 ? -1.651 7.992 17.979 1.00 90.06 87 ALA A O 1
ATOM 702 N N . HIS A 1 88 ? -0.401 9.026 16.415 1.00 90.06 88 HIS A N 1
ATOM 703 C CA . HIS A 1 88 ? -1.462 9.869 15.871 1.00 90.06 88 HIS A CA 1
ATOM 704 C C . HIS A 1 88 ? -2.588 9.060 15.200 1.00 90.06 88 HIS A C 1
ATOM 706 O O . HIS A 1 88 ? -3.716 9.531 15.133 1.00 90.06 88 HIS A O 1
ATOM 712 N N . LEU A 1 89 ? -2.323 7.826 14.752 1.00 92.12 89 LEU A N 1
ATOM 713 C CA . LEU A 1 89 ? -3.334 6.952 14.151 1.00 92.12 89 LEU A CA 1
ATOM 714 C C . LEU A 1 89 ? -4.258 6.315 15.194 1.00 92.12 89 LEU A C 1
ATOM 716 O O . LEU A 1 89 ? -5.364 5.905 14.852 1.00 92.12 89 LEU A O 1
ATOM 720 N N . PHE A 1 90 ? -3.845 6.230 16.463 1.00 90.31 90 PHE A N 1
ATOM 721 C CA . PHE A 1 90 ? -4.665 5.636 17.527 1.00 90.31 90 PHE A CA 1
ATOM 722 C C . PHE A 1 90 ? -5.753 6.574 18.047 1.00 90.31 90 PHE A C 1
ATOM 724 O O . PHE A 1 90 ? -6.732 6.105 18.622 1.00 90.31 90 PHE A O 1
ATOM 731 N N . HIS A 1 91 ? -5.599 7.880 17.833 1.00 88.00 91 HIS A N 1
ATOM 732 C CA . HIS A 1 91 ? -6.520 8.901 18.319 1.00 88.00 91 HIS A CA 1
ATOM 733 C C . HIS A 1 91 ? -6.989 9.743 17.131 1.00 88.00 91 HIS A C 1
ATOM 735 O O . HIS A 1 91 ? -6.244 10.619 16.691 1.00 88.00 91 HIS A O 1
ATOM 741 N N . PRO A 1 92 ? -8.193 9.481 16.591 1.00 85.31 92 PRO A N 1
ATOM 742 C CA . PRO A 1 92 ? -8.716 10.246 15.473 1.00 85.31 92 PRO A CA 1
ATOM 743 C C . PRO A 1 92 ? -8.818 11.724 15.831 1.00 85.31 92 PRO A C 1
ATOM 745 O O . PRO A 1 92 ? -9.513 12.101 16.774 1.00 85.31 92 PRO A O 1
ATOM 748 N N . ASP A 1 93 ? -8.138 12.564 15.058 1.00 88.75 93 ASP A N 1
ATOM 749 C CA . ASP A 1 93 ? -8.401 13.996 15.056 1.00 88.75 93 ASP A CA 1
ATOM 750 C C . ASP A 1 93 ? -9.684 14.297 14.256 1.00 88.75 93 ASP A C 1
ATOM 752 O O . ASP A 1 93 ? -10.357 13.399 13.734 1.00 88.75 93 ASP A O 1
ATOM 756 N N . GLU A 1 94 ? -10.059 15.574 14.161 1.00 87.38 94 GLU A N 1
ATOM 757 C CA . GLU A 1 94 ? -11.248 16.002 13.410 1.00 87.38 94 GLU A CA 1
ATOM 758 C C . GLU A 1 94 ? -11.199 15.541 11.945 1.00 87.38 94 GLU A C 1
ATOM 760 O O . GLU A 1 94 ? -12.209 15.124 11.369 1.00 87.38 94 GLU A O 1
ATOM 765 N N . LYS A 1 95 ? -10.007 15.577 11.345 1.00 88.62 95 LYS A N 1
ATOM 766 C CA . LYS A 1 95 ? -9.811 15.230 9.944 1.00 88.62 95 LYS A CA 1
ATOM 767 C C . LYS A 1 95 ? -9.974 13.731 9.722 1.00 88.62 95 LYS A C 1
ATOM 769 O O . LYS A 1 95 ? -10.775 13.345 8.872 1.00 88.62 95 LYS A O 1
ATOM 774 N N . LEU A 1 96 ? -9.259 12.901 10.481 1.00 86.44 96 LEU A N 1
ATOM 775 C CA . LEU A 1 96 ? -9.362 11.451 10.381 1.00 86.44 96 LEU A CA 1
ATOM 776 C C . LEU A 1 96 ? -10.797 11.019 10.673 1.00 86.44 96 LEU A C 1
ATOM 778 O O . LEU A 1 96 ? -11.358 10.269 9.890 1.00 86.44 96 LEU A O 1
ATOM 782 N N . SER A 1 97 ? -11.435 11.572 11.708 1.00 89.12 97 SER A N 1
ATOM 783 C CA . SER A 1 97 ? -12.838 11.277 12.036 1.00 89.12 97 SER A CA 1
ATOM 784 C C . SER A 1 97 ? -13.776 11.520 10.853 1.00 89.12 97 SER A C 1
ATOM 786 O O . SER A 1 97 ? -14.624 10.683 10.545 1.00 89.12 97 SER A O 1
ATOM 788 N N . LYS A 1 98 ? -13.604 12.641 10.144 1.00 90.00 98 LYS A N 1
ATOM 789 C CA . LYS A 1 98 ? -14.371 12.938 8.929 1.00 90.00 98 LYS A CA 1
ATOM 790 C C . LYS A 1 98 ? -14.067 11.946 7.808 1.00 90.00 98 LYS A C 1
ATOM 792 O O . LYS A 1 98 ? -14.991 11.496 7.132 1.00 90.00 98 LYS A O 1
ATOM 797 N N . ASP A 1 99 ? -12.803 11.596 7.614 1.00 90.12 99 ASP A N 1
ATOM 798 C CA . ASP A 1 99 ? -12.385 10.640 6.592 1.00 90.12 99 ASP A CA 1
ATOM 799 C C . ASP A 1 99 ? -12.934 9.224 6.871 1.00 90.12 99 ASP A C 1
ATOM 801 O O . ASP A 1 99 ? -13.409 8.567 5.944 1.00 90.12 99 ASP A O 1
ATOM 805 N N . LEU A 1 100 ? -13.005 8.789 8.136 1.00 90.62 100 LEU A N 1
ATOM 806 C CA . LEU A 1 100 ? -13.596 7.499 8.527 1.00 90.62 100 LEU A CA 1
ATOM 807 C C . LEU A 1 100 ? -15.056 7.363 8.059 1.00 90.62 100 LEU A C 1
ATOM 809 O O . LEU A 1 100 ? -15.457 6.300 7.587 1.00 90.62 100 LEU A O 1
ATOM 813 N N . THR A 1 101 ? -15.838 8.450 8.072 1.00 90.94 101 THR A N 1
ATOM 814 C CA . THR A 1 101 ? -17.229 8.434 7.562 1.00 90.94 101 THR A CA 1
ATOM 815 C C . THR A 1 101 ? -17.330 8.157 6.057 1.00 90.94 101 THR A C 1
ATOM 817 O O . THR A 1 101 ? -18.394 7.799 5.556 1.00 90.94 101 THR A O 1
ATOM 820 N N . ARG A 1 102 ? -16.224 8.314 5.323 1.00 91.44 102 ARG A N 1
ATOM 821 C CA . ARG A 1 102 ? -16.122 8.132 3.870 1.00 91.44 102 ARG A CA 1
ATOM 822 C C . ARG A 1 102 ? -15.231 6.946 3.498 1.00 91.44 102 ARG A C 1
ATOM 824 O O . ARG A 1 102 ? -14.800 6.855 2.347 1.00 91.44 102 ARG A O 1
ATOM 831 N N . ALA A 1 103 ? -14.958 6.044 4.443 1.00 92.44 103 ALA A N 1
ATOM 832 C CA . ALA A 1 103 ? -14.018 4.937 4.282 1.00 92.44 103 ALA A CA 1
ATOM 833 C C . ALA A 1 103 ? -14.253 4.110 3.005 1.00 92.44 103 ALA A C 1
ATOM 835 O O . ALA A 1 103 ? -13.303 3.870 2.264 1.00 92.44 103 ALA A O 1
ATOM 836 N N . SER A 1 104 ? -15.507 3.775 2.675 1.00 92.06 104 SER A N 1
ATOM 837 C CA . SER A 1 104 ? -15.859 3.010 1.464 1.00 92.06 104 SER A CA 1
ATOM 838 C C . SER A 1 104 ? -15.339 3.625 0.158 1.00 92.06 104 SER A C 1
ATOM 840 O O . SER A 1 104 ? -15.015 2.908 -0.785 1.00 92.06 104 SER A O 1
ATOM 842 N N . VAL A 1 105 ? -15.233 4.953 0.101 1.00 91.69 105 VAL A N 1
ATOM 843 C CA . VAL A 1 105 ? -14.764 5.696 -1.073 1.00 91.69 105 VAL A CA 1
ATOM 844 C C . VAL A 1 105 ? -13.275 6.033 -0.955 1.00 91.69 105 VAL A C 1
ATOM 846 O O . VAL A 1 105 ? -12.553 6.075 -1.952 1.00 91.69 105 VAL A O 1
ATOM 849 N N . LEU A 1 106 ? -12.785 6.257 0.264 1.00 93.75 106 LEU A N 1
ATOM 850 C CA . LEU A 1 106 ? -11.390 6.612 0.503 1.00 93.75 106 LEU A CA 1
ATOM 851 C C . LEU A 1 106 ? -10.432 5.425 0.400 1.00 93.75 106 LEU A C 1
ATOM 853 O O . LEU A 1 106 ? -9.293 5.640 -0.007 1.00 93.75 106 LEU A O 1
ATOM 857 N N . ILE A 1 107 ? -10.874 4.195 0.685 1.00 94.94 107 ILE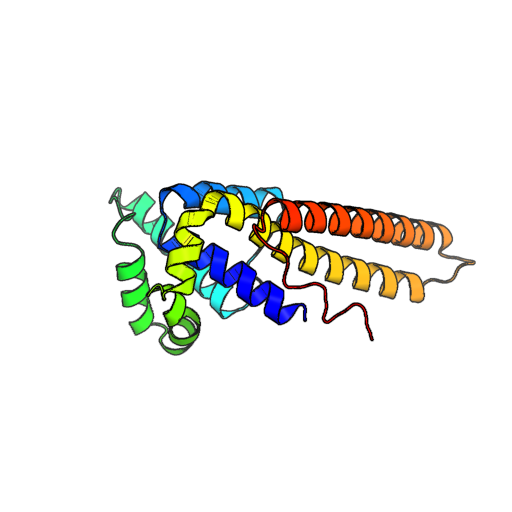 A N 1
ATOM 858 C CA . ILE A 1 107 ? -10.029 2.998 0.548 1.00 94.94 107 ILE A CA 1
ATOM 859 C C . ILE A 1 107 ? -9.543 2.836 -0.897 1.00 94.94 107 ILE A C 1
ATOM 861 O O . ILE A 1 107 ? -8.331 2.899 -1.098 1.00 94.94 107 ILE A O 1
ATOM 865 N N . PRO A 1 108 ? -10.409 2.754 -1.932 1.00 93.75 108 PRO A N 1
ATOM 866 C CA . PRO A 1 108 ? -9.923 2.616 -3.305 1.00 93.75 108 PRO A CA 1
ATOM 867 C C . PRO A 1 108 ? -9.072 3.808 -3.758 1.00 93.75 108 PRO A C 1
ATOM 869 O O . PRO A 1 108 ? -8.136 3.646 -4.538 1.00 93.75 108 PRO A O 1
ATOM 872 N N . ALA A 1 109 ? -9.369 5.019 -3.269 1.00 92.94 109 ALA A N 1
ATOM 873 C CA . ALA A 1 109 ? -8.565 6.198 -3.578 1.00 92.94 109 ALA A CA 1
ATOM 874 C C . ALA A 1 109 ? -7.152 6.109 -2.975 1.00 92.94 109 ALA A C 1
ATOM 876 O O . ALA A 1 109 ? -6.181 6.437 -3.659 1.00 92.94 109 ALA A O 1
ATOM 877 N N . ALA A 1 110 ? -7.024 5.666 -1.722 1.00 94.88 110 ALA A N 1
ATOM 878 C CA . ALA A 1 110 ? -5.740 5.495 -1.050 1.00 94.88 110 ALA A CA 1
ATOM 879 C C . ALA A 1 110 ? -4.933 4.344 -1.659 1.00 94.88 110 ALA A C 1
ATOM 881 O O . ALA A 1 110 ? -3.756 4.534 -1.959 1.00 94.88 110 ALA A O 1
ATOM 882 N N . THR A 1 111 ? -5.569 3.209 -1.954 1.00 95.44 111 THR A N 1
ATOM 883 C CA . THR A 1 111 ? -4.953 2.090 -2.685 1.00 95.44 111 THR A CA 1
ATOM 884 C C . THR A 1 111 ? -4.400 2.558 -4.034 1.00 95.44 111 THR A C 1
ATOM 886 O O . THR A 1 111 ? -3.227 2.340 -4.332 1.00 95.44 111 THR A O 1
ATOM 889 N N . ALA A 1 112 ? -5.181 3.331 -4.798 1.00 94.06 112 ALA A N 1
ATOM 890 C CA . ALA A 1 112 ? -4.721 3.899 -6.064 1.00 94.06 112 ALA A CA 1
ATOM 891 C C . ALA A 1 112 ? -3.537 4.871 -5.901 1.00 94.06 112 ALA A C 1
ATOM 893 O O . ALA A 1 112 ? -2.703 4.992 -6.801 1.00 94.06 112 ALA A O 1
ATOM 894 N N . CYS A 1 113 ? -3.431 5.570 -4.764 1.00 94.12 113 CYS A N 1
ATOM 895 C CA . CYS A 1 113 ? -2.258 6.390 -4.455 1.00 94.12 113 CYS A CA 1
ATOM 896 C C . CYS A 1 113 ? -1.006 5.529 -4.233 1.00 94.12 113 CYS A C 1
ATOM 898 O O . CYS A 1 113 ? 0.045 5.873 -4.773 1.00 94.12 113 CYS A O 1
ATOM 900 N N . LEU A 1 114 ? -1.113 4.422 -3.485 1.00 95.06 114 LEU A N 1
ATOM 901 C CA . LEU A 1 114 ? 0.005 3.491 -3.282 1.00 95.06 114 LEU A CA 1
ATOM 902 C C . LEU A 1 114 ? 0.484 2.915 -4.614 1.00 95.06 114 LEU A C 1
ATOM 904 O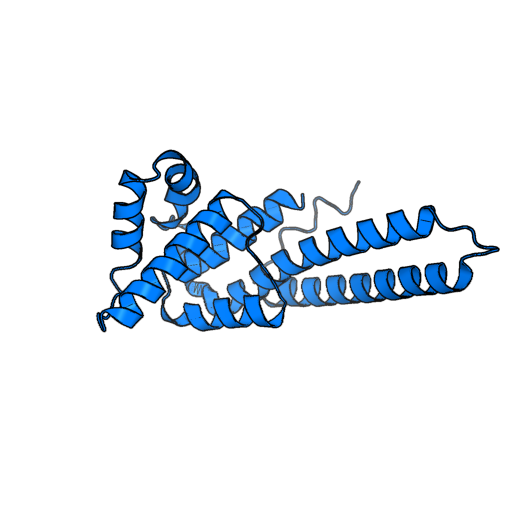 O . LEU A 1 114 ? 1.674 2.964 -4.933 1.00 95.06 114 LEU A O 1
ATOM 908 N N . GLU A 1 115 ? -0.456 2.437 -5.424 1.00 95.38 115 GLU A N 1
ATOM 909 C CA . GLU A 1 115 ? -0.144 1.821 -6.707 1.00 95.38 115 GLU A CA 1
ATOM 910 C C . GLU A 1 115 ? 0.465 2.820 -7.698 1.00 95.38 115 GLU A C 1
ATOM 912 O O . GLU A 1 115 ? 1.389 2.479 -8.436 1.00 95.38 115 GLU A O 1
ATOM 917 N N . THR A 1 116 ? 0.036 4.087 -7.663 1.00 93.88 116 THR A N 1
ATOM 918 C CA . THR A 1 116 ? 0.657 5.149 -8.470 1.00 93.88 116 THR A CA 1
ATOM 919 C C . THR A 1 116 ? 2.153 5.258 -8.165 1.00 93.88 116 THR A C 1
ATOM 921 O O . THR A 1 116 ? 2.962 5.297 -9.090 1.00 93.88 116 THR A O 1
ATOM 924 N N . VAL A 1 117 ? 2.546 5.230 -6.886 1.00 92.62 117 VAL A N 1
ATOM 925 C CA . VAL A 1 117 ? 3.961 5.309 -6.481 1.00 92.62 117 VAL A CA 1
ATOM 926 C C . VAL A 1 117 ? 4.744 4.071 -6.939 1.00 92.62 117 VAL A C 1
ATOM 928 O O . VAL A 1 117 ? 5.891 4.190 -7.383 1.00 92.62 117 VAL A O 1
ATOM 931 N N . VAL A 1 118 ? 4.139 2.879 -6.876 1.00 92.75 118 VAL A N 1
ATOM 932 C CA . VAL A 1 118 ? 4.734 1.637 -7.408 1.00 92.75 118 VAL A CA 1
ATOM 933 C C . VAL A 1 118 ? 4.944 1.744 -8.921 1.00 92.75 118 VAL A C 1
ATOM 935 O O . VAL A 1 118 ? 6.056 1.525 -9.414 1.00 92.75 118 VAL A O 1
ATOM 938 N N . CYS A 1 119 ? 3.918 2.178 -9.651 1.00 93.69 119 CYS A N 1
ATOM 939 C CA . CYS A 1 119 ? 3.968 2.416 -11.089 1.00 93.69 119 CYS A CA 1
ATOM 940 C C . CYS A 1 119 ? 5.049 3.442 -11.462 1.00 93.69 119 CYS A C 1
ATOM 942 O O . CYS A 1 119 ? 5.826 3.230 -12.391 1.00 93.69 119 CYS A O 1
ATOM 944 N N . GLU A 1 120 ? 5.172 4.545 -10.724 1.00 92.62 120 GLU A N 1
ATOM 945 C CA . GLU A 1 120 ? 6.192 5.568 -10.974 1.00 92.62 120 GLU A CA 1
ATOM 946 C C . GLU A 1 120 ? 7.618 5.051 -10.754 1.00 92.62 120 GLU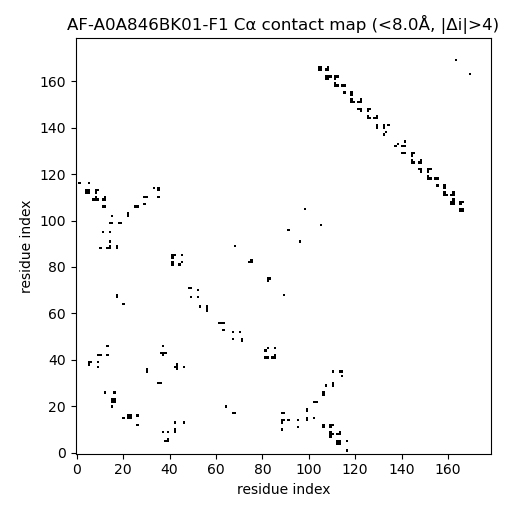 A C 1
ATOM 948 O O . GLU A 1 120 ? 8.529 5.387 -11.523 1.00 92.62 120 GLU A O 1
ATOM 953 N N . LYS A 1 121 ? 7.837 4.208 -9.736 1.00 92.06 121 LYS A N 1
ATOM 954 C CA . LYS A 1 121 ? 9.118 3.509 -9.531 1.00 92.06 121 LYS A CA 1
ATOM 955 C C . LYS A 1 121 ? 9.421 2.570 -10.697 1.00 92.06 121 LYS A C 1
ATOM 957 O O . LYS A 1 121 ? 10.520 2.634 -11.251 1.00 92.06 121 LYS A O 1
ATOM 962 N N . HIS A 1 122 ? 8.448 1.764 -11.115 1.00 93.06 122 HIS A N 1
ATOM 963 C CA . HIS A 1 122 ? 8.616 0.837 -12.231 1.00 93.06 122 HIS A CA 1
ATOM 964 C C . HIS A 1 122 ? 8.903 1.575 -13.547 1.00 93.06 122 HIS A C 1
ATOM 966 O O . HIS A 1 122 ? 9.859 1.256 -14.250 1.00 93.06 122 HIS A O 1
ATOM 972 N N . ARG A 1 123 ? 8.167 2.652 -13.840 1.00 92.31 123 ARG A N 1
ATOM 973 C CA . ARG A 1 123 ? 8.393 3.491 -15.026 1.00 92.31 123 ARG A CA 1
ATOM 974 C C . ARG A 1 123 ? 9.800 4.090 -15.046 1.00 92.31 123 ARG A C 1
ATOM 976 O O . ARG A 1 123 ? 10.449 4.091 -16.094 1.00 92.31 123 ARG A O 1
ATOM 983 N N . ARG A 1 124 ? 10.285 4.600 -13.905 1.00 92.62 124 ARG A N 1
ATOM 984 C CA . ARG A 1 124 ? 11.665 5.102 -13.772 1.00 92.62 124 ARG A CA 1
ATOM 985 C C . ARG A 1 124 ? 12.681 3.999 -14.043 1.00 92.62 124 ARG A C 1
ATOM 987 O O . ARG A 1 124 ? 13.627 4.237 -14.789 1.00 92.62 124 ARG A O 1
ATOM 994 N N . TYR A 1 125 ? 12.460 2.803 -13.500 1.00 94.31 125 TYR A N 1
ATOM 995 C CA . TYR A 1 125 ? 13.299 1.641 -13.775 1.00 94.31 125 TYR A CA 1
ATOM 996 C C . TYR A 1 125 ? 13.327 1.301 -15.274 1.00 94.31 125 TYR A C 1
ATOM 998 O O . TYR A 1 125 ? 14.411 1.248 -15.850 1.00 94.31 125 TYR A O 1
ATOM 1006 N N . CYS A 1 126 ? 12.171 1.160 -15.935 1.00 92.56 126 CYS A N 1
ATOM 1007 C CA . CYS A 1 126 ? 12.105 0.866 -17.371 1.00 92.56 126 CYS A CA 1
ATOM 1008 C C . CYS A 1 126 ? 12.865 1.900 -18.203 1.00 92.56 126 CYS A C 1
ATOM 1010 O O . CYS A 1 126 ? 13.609 1.535 -19.109 1.00 92.56 126 CYS A O 1
ATOM 1012 N N . LEU A 1 127 ? 12.710 3.189 -17.880 1.00 91.75 127 LEU A N 1
ATOM 1013 C CA . LEU A 1 127 ? 13.410 4.264 -18.576 1.00 91.75 127 LEU A CA 1
ATOM 1014 C C . LEU A 1 127 ? 14.929 4.163 -18.391 1.00 91.75 127 LEU A C 1
ATOM 1016 O O . LEU A 1 127 ? 15.669 4.260 -19.368 1.00 91.75 127 LEU A O 1
ATOM 1020 N N . GLN A 1 128 ? 15.392 3.924 -17.162 1.00 94.31 128 GLN A N 1
ATOM 1021 C CA . GLN A 1 128 ? 16.816 3.749 -16.873 1.00 94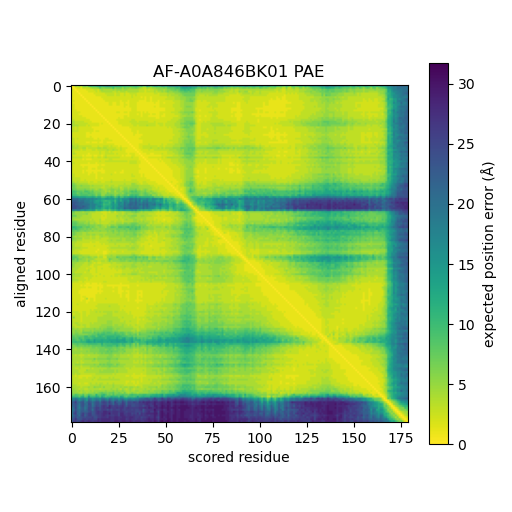.31 128 GLN A CA 1
ATOM 1022 C C . GLN A 1 128 ? 17.408 2.532 -17.585 1.00 94.31 128 GLN A C 1
ATOM 1024 O O . GLN A 1 128 ? 18.547 2.595 -18.042 1.00 94.31 128 GLN A O 1
ATOM 1029 N N . GLN A 1 129 ? 16.669 1.423 -17.674 1.00 94.81 129 GLN A N 1
ATOM 1030 C CA . GLN A 1 129 ? 17.136 0.251 -18.412 1.00 94.81 129 GLN A CA 1
ATOM 1031 C C . GLN A 1 129 ? 17.174 0.530 -19.910 1.00 94.81 129 GLN A C 1
ATOM 1033 O O . GLN A 1 129 ? 18.185 0.259 -20.545 1.00 94.81 129 GLN A O 1
ATOM 1038 N N . TRP A 1 130 ? 16.123 1.139 -20.461 1.00 91.88 130 TRP A N 1
ATOM 1039 C CA . TRP A 1 130 ? 16.046 1.483 -21.879 1.00 91.88 130 TRP A CA 1
ATOM 1040 C C . TRP A 1 130 ? 17.198 2.393 -22.324 1.00 91.88 130 TRP A C 1
ATOM 1042 O O . TRP A 1 130 ? 17.797 2.148 -23.366 1.00 91.88 130 TRP A O 1
ATOM 1052 N N . GLN A 1 131 ? 17.567 3.386 -21.507 1.00 91.94 131 GLN A N 1
ATOM 1053 C CA . GLN A 1 131 ? 18.685 4.303 -21.778 1.00 91.94 131 GLN A CA 1
ATOM 1054 C C . GLN A 1 131 ? 20.059 3.618 -21.845 1.00 91.94 131 GLN A C 1
ATOM 1056 O O . GLN A 1 131 ? 20.980 4.171 -22.439 1.00 91.94 131 GLN A O 1
ATOM 1061 N N . LYS A 1 132 ? 20.217 2.437 -21.235 1.00 93.62 132 LYS A N 1
ATOM 1062 C CA . LYS A 1 132 ? 21.480 1.678 -21.225 1.00 93.62 132 LYS A CA 1
ATOM 1063 C C . LYS A 1 132 ? 21.631 0.742 -22.426 1.00 93.62 132 LYS A C 1
ATOM 1065 O O . LYS A 1 132 ? 22.694 0.150 -22.591 1.00 93.62 132 LYS A O 1
ATOM 1070 N N . LEU A 1 133 ? 20.579 0.558 -23.221 1.00 93.12 133 LEU A N 1
ATOM 1071 C CA . LEU A 1 133 ? 20.560 -0.396 -24.327 1.00 93.12 133 LEU A CA 1
ATOM 1072 C C . LEU A 1 133 ? 21.112 0.216 -25.613 1.00 93.12 133 LEU A C 1
ATOM 1074 O O . LEU A 1 133 ? 20.904 1.395 -25.895 1.00 93.12 133 LEU A O 1
ATOM 1078 N N . ASN A 1 134 ? 21.768 -0.612 -26.427 1.00 90.31 134 ASN A N 1
ATOM 1079 C CA . ASN A 1 134 ? 22.230 -0.206 -27.746 1.00 90.31 134 ASN A CA 1
ATOM 1080 C C . ASN A 1 134 ? 21.161 -0.546 -28.810 1.00 90.31 134 ASN A C 1
ATOM 1082 O O . ASN A 1 134 ? 20.830 -1.721 -28.986 1.00 90.31 134 ASN A O 1
ATOM 1086 N N . PRO A 1 135 ? 20.653 0.443 -29.572 1.00 87.38 135 PRO A N 1
ATOM 1087 C CA . PRO A 1 135 ? 19.635 0.222 -30.602 1.00 87.38 135 PRO A CA 1
ATOM 1088 C C . PRO A 1 135 ? 19.987 -0.810 -31.671 1.00 87.38 135 PRO A C 1
ATOM 1090 O O . PRO A 1 135 ? 19.086 -1.453 -32.207 1.00 87.38 135 PRO A O 1
ATOM 1093 N N . ALA A 1 136 ? 21.274 -0.987 -31.978 1.00 87.56 136 ALA A N 1
ATOM 1094 C CA . ALA A 1 136 ? 21.723 -1.919 -33.005 1.00 87.56 136 ALA A CA 1
ATOM 1095 C C . ALA A 1 136 ? 21.729 -3.384 -32.533 1.00 87.56 136 ALA A C 1
ATOM 1097 O O . ALA A 1 136 ? 21.613 -4.287 -33.358 1.00 87.56 136 ALA A O 1
ATOM 1098 N N . THR A 1 137 ? 21.861 -3.630 -31.225 1.00 91.06 137 THR A N 1
ATOM 1099 C CA . THR A 1 137 ? 22.062 -4.981 -30.666 1.00 91.06 137 THR A CA 1
ATOM 1100 C C . THR A 1 137 ? 20.944 -5.433 -29.730 1.00 91.06 137 THR A C 1
ATOM 1102 O O . THR A 1 137 ? 20.702 -6.629 -29.604 1.00 91.06 137 THR A O 1
ATOM 1105 N N . ASP A 1 138 ? 20.223 -4.503 -29.102 1.00 93.75 138 ASP A N 1
ATOM 1106 C CA . ASP A 1 138 ? 19.257 -4.782 -28.031 1.00 93.75 138 ASP A CA 1
ATOM 1107 C C . ASP A 1 138 ? 17.810 -4.425 -28.407 1.00 93.75 138 ASP A C 1
ATOM 1109 O O . ASP A 1 138 ? 16.955 -4.234 -27.538 1.00 93.75 138 ASP A O 1
ATOM 1113 N N . TYR A 1 139 ? 17.503 -4.350 -29.703 1.00 89.94 139 TYR A N 1
ATOM 1114 C CA . TYR A 1 139 ? 16.212 -3.885 -30.219 1.00 89.94 139 TYR A CA 1
ATOM 1115 C C . TYR A 1 139 ? 14.989 -4.547 -29.553 1.00 89.94 139 TYR A C 1
ATOM 1117 O O . TYR A 1 139 ? 14.037 -3.862 -29.179 1.00 89.94 139 TYR A O 1
ATOM 1125 N N . GLN A 1 140 ? 15.019 -5.866 -29.325 1.00 93.62 140 GLN A N 1
ATOM 1126 C CA . GLN A 1 140 ? 13.924 -6.582 -28.652 1.00 93.62 140 GLN A CA 1
ATOM 1127 C C . GLN A 1 140 ? 13.721 -6.124 -27.200 1.00 93.62 140 GLN A C 1
ATOM 1129 O O . GLN A 1 140 ? 12.587 -5.917 -26.766 1.00 93.62 140 GLN A O 1
ATOM 1134 N N . ARG A 1 141 ? 14.808 -5.905 -26.452 1.00 91.94 141 ARG A N 1
ATOM 1135 C CA . ARG A 1 141 ? 14.747 -5.390 -25.074 1.00 91.94 141 ARG A CA 1
ATOM 1136 C C . ARG A 1 141 ? 14.284 -3.936 -25.047 1.00 91.94 141 ARG A C 1
ATOM 1138 O O . ARG A 1 141 ? 13.524 -3.550 -24.163 1.00 91.94 141 ARG A O 1
ATOM 1145 N N . MET A 1 142 ? 14.680 -3.138 -26.037 1.00 92.31 142 MET A N 1
ATOM 1146 C CA . MET A 1 142 ? 14.184 -1.769 -26.179 1.00 92.31 142 MET A CA 1
ATOM 1147 C C . MET A 1 142 ? 12.677 -1.739 -26.438 1.00 92.31 142 MET A C 1
ATOM 1149 O O . MET A 1 142 ? 11.973 -0.943 -25.816 1.00 92.31 142 MET A O 1
ATOM 1153 N N . GLN A 1 143 ? 12.166 -2.624 -27.303 1.00 92.81 143 GLN A N 1
ATOM 1154 C CA . GLN A 1 143 ? 10.723 -2.770 -27.506 1.00 92.81 143 GLN A CA 1
ATOM 1155 C C . GLN A 1 143 ? 10.007 -3.192 -26.221 1.00 92.81 143 GLN A C 1
ATOM 1157 O O . GLN A 1 143 ? 8.951 -2.639 -25.920 1.00 92.81 143 GLN A O 1
ATOM 1162 N N . TYR A 1 144 ? 10.574 -4.136 -25.466 1.00 94.75 144 TYR A N 1
ATOM 1163 C CA . TYR A 1 144 ? 10.024 -4.572 -24.184 1.00 94.75 144 TYR A CA 1
ATOM 1164 C C . TYR A 1 144 ? 9.852 -3.393 -23.215 1.00 94.75 144 TYR A C 1
ATOM 1166 O O . TYR A 1 144 ? 8.727 -3.085 -22.830 1.00 94.75 144 TYR A O 1
ATOM 1174 N N . TYR A 1 145 ? 10.925 -2.655 -22.905 1.00 93.69 145 TYR A N 1
ATOM 1175 C CA . TYR A 1 145 ? 10.838 -1.534 -21.959 1.00 93.69 145 TYR A CA 1
ATOM 1176 C C . TYR A 1 145 ? 9.933 -0.400 -22.447 1.00 93.69 145 TYR A C 1
ATOM 1178 O O . TYR A 1 145 ? 9.302 0.278 -21.635 1.00 93.69 145 TYR A O 1
ATOM 1186 N N . TRP A 1 146 ? 9.836 -0.193 -23.762 1.00 90.12 146 TRP A N 1
ATOM 1187 C CA . TRP A 1 146 ? 8.893 0.767 -24.328 1.00 90.12 146 TRP A CA 1
ATOM 1188 C C . TRP A 1 146 ? 7.435 0.332 -24.119 1.00 90.12 146 TRP A C 1
ATOM 1190 O O . TRP A 1 146 ? 6.601 1.153 -23.734 1.00 90.12 146 TRP A O 1
ATOM 1200 N N . ARG A 1 147 ? 7.113 -0.950 -24.346 1.00 93.31 147 ARG A N 1
ATOM 1201 C CA . ARG A 1 147 ? 5.761 -1.493 -24.121 1.00 93.31 147 ARG A CA 1
ATOM 1202 C C . ARG A 1 147 ? 5.381 -1.425 -22.645 1.00 93.31 147 ARG A C 1
ATOM 1204 O O . ARG A 1 147 ? 4.325 -0.876 -22.341 1.00 93.31 147 ARG A O 1
ATOM 1211 N N . GLU A 1 148 ? 6.268 -1.874 -21.761 1.00 94.50 148 GLU A N 1
ATOM 1212 C CA . GLU A 1 148 ? 6.065 -1.830 -20.308 1.00 94.50 148 GLU A CA 1
ATOM 1213 C C . GLU A 1 148 ? 5.836 -0.398 -19.812 1.00 94.50 148 GLU A C 1
ATOM 1215 O O . GLU A 1 148 ? 4.839 -0.108 -19.154 1.00 94.50 148 GLU A O 1
ATOM 1220 N N . SER A 1 149 ? 6.688 0.550 -20.214 1.00 90.12 149 SER A N 1
ATOM 1221 C CA . SER A 1 149 ? 6.543 1.962 -19.830 1.00 90.12 149 SER A CA 1
ATOM 1222 C C . SER A 1 149 ? 5.202 2.561 -20.280 1.00 90.12 149 SER A C 1
ATOM 1224 O O . SER A 1 149 ? 4.570 3.318 -19.540 1.00 90.12 149 SER A O 1
ATOM 1226 N N . ASN A 1 150 ? 4.721 2.195 -21.474 1.00 90.62 150 ASN A N 1
ATOM 1227 C CA . ASN A 1 150 ? 3.410 2.628 -21.953 1.00 90.62 150 ASN A CA 1
ATOM 1228 C C . ASN A 1 150 ? 2.248 1.966 -21.205 1.00 90.62 150 ASN A C 1
ATOM 1230 O O . ASN A 1 150 ? 1.248 2.640 -20.952 1.00 90.62 150 ASN A O 1
ATOM 1234 N N . ALA A 1 151 ? 2.358 0.683 -20.855 1.00 94.44 151 ALA A N 1
ATOM 1235 C CA . ALA A 1 151 ? 1.357 -0.011 -20.048 1.00 94.44 151 ALA A CA 1
ATOM 1236 C C . ALA A 1 151 ? 1.222 0.652 -18.670 1.00 94.44 151 ALA A C 1
ATOM 1238 O O . ALA A 1 151 ? 0.126 1.053 -18.280 1.00 94.44 151 ALA A O 1
ATOM 1239 N N . VAL A 1 152 ? 2.349 0.908 -18.003 1.00 93.44 152 VAL A N 1
ATOM 1240 C CA . VAL A 1 152 ? 2.391 1.596 -16.705 1.00 93.44 152 VAL A CA 1
ATOM 1241 C C . VAL A 1 152 ? 1.835 3.018 -16.797 1.00 93.44 152 VAL A C 1
ATOM 1243 O O . VAL A 1 152 ? 1.084 3.453 -15.928 1.00 93.44 152 VAL A O 1
ATOM 1246 N N . LYS A 1 153 ? 2.128 3.749 -17.881 1.00 92.06 153 LYS A N 1
ATOM 1247 C CA . LYS A 1 153 ? 1.544 5.078 -18.116 1.00 92.06 153 LYS A CA 1
ATOM 1248 C C . LYS A 1 153 ? 0.015 5.029 -18.213 1.00 92.06 153 LYS A C 1
ATOM 1250 O O . LYS A 1 153 ? -0.643 5.901 -17.652 1.00 92.06 153 LYS A O 1
ATOM 1255 N N . LYS A 1 154 ? -0.549 4.041 -18.917 1.00 93.62 154 LYS A N 1
ATOM 1256 C CA . LYS A 1 154 ? -2.008 3.857 -18.995 1.00 93.62 154 LYS A CA 1
ATOM 1257 C C . LYS A 1 154 ? -2.594 3.540 -17.623 1.00 93.62 154 LYS A C 1
ATOM 1259 O O . LYS A 1 154 ? -3.576 4.169 -17.242 1.00 93.62 154 LYS A O 1
ATOM 1264 N N . ARG A 1 155 ? -1.948 2.656 -16.858 1.00 94.88 155 ARG A N 1
ATOM 1265 C CA . ARG A 1 155 ? -2.396 2.312 -15.506 1.00 94.88 155 ARG A CA 1
ATOM 1266 C C . ARG A 1 155 ? -2.433 3.533 -14.586 1.00 94.88 155 ARG A C 1
ATOM 1268 O O . ARG A 1 155 ? -3.457 3.785 -13.968 1.00 94.88 155 ARG A O 1
ATOM 1275 N N . ILE A 1 156 ? -1.394 4.374 -14.586 1.00 93.12 156 ILE A N 1
ATOM 1276 C CA . ILE A 1 156 ? -1.395 5.636 -13.818 1.00 93.12 156 ILE A CA 1
ATOM 1277 C C . ILE A 1 156 ? -2.604 6.515 -14.187 1.00 93.12 156 ILE A C 1
ATOM 1279 O O . ILE A 1 156 ? -3.260 7.059 -13.303 1.00 93.12 156 ILE A O 1
ATOM 1283 N N . GLN A 1 157 ? -2.956 6.622 -15.472 1.00 92.88 157 GLN A N 1
ATOM 1284 C CA . GLN A 1 157 ? -4.126 7.402 -15.902 1.00 92.88 157 GLN A CA 1
ATOM 1285 C C . GLN A 1 157 ? -5.455 6.816 -15.404 1.00 92.88 157 GLN A C 1
ATOM 1287 O O . GLN A 1 157 ? -6.395 7.562 -15.134 1.00 92.88 157 GLN A O 1
ATOM 1292 N N . GLU A 1 158 ? -5.564 5.493 -15.303 1.00 93.69 158 GLU A N 1
ATOM 1293 C CA . GLU A 1 158 ? -6.737 4.821 -14.733 1.00 93.69 158 GLU A CA 1
ATOM 1294 C C . GLU A 1 158 ? -6.838 5.080 -13.228 1.00 93.69 158 GLU A C 1
ATOM 1296 O O . GLU A 1 158 ? -7.896 5.484 -12.744 1.00 93.69 158 GLU A O 1
ATOM 1301 N N . LEU A 1 159 ? -5.722 4.961 -12.508 1.00 92.69 159 LEU A N 1
ATOM 1302 C CA . LEU A 1 159 ? -5.643 5.243 -11.074 1.00 92.69 159 LEU A CA 1
ATOM 1303 C C . LEU A 1 159 ? -5.992 6.697 -10.754 1.00 92.69 159 LEU A C 1
ATOM 1305 O O . LEU A 1 159 ? -6.695 6.976 -9.783 1.00 92.69 159 LEU A O 1
ATOM 1309 N N . GLU A 1 160 ? -5.572 7.638 -11.596 1.00 90.50 160 GLU A N 1
ATOM 1310 C CA . GLU A 1 160 ? -5.967 9.040 -11.472 1.00 90.50 160 GLU A CA 1
ATOM 1311 C C . GLU A 1 160 ? -7.479 9.239 -11.603 1.00 90.50 160 GLU A C 1
ATOM 1313 O O . GLU A 1 160 ? -8.058 10.009 -10.834 1.00 90.50 160 GLU A O 1
ATOM 1318 N N . LYS A 1 161 ? -8.142 8.533 -12.527 1.00 89.44 161 LYS A N 1
ATOM 1319 C CA . LYS A 1 161 ? -9.607 8.585 -12.651 1.00 89.44 161 LYS A CA 1
ATOM 1320 C C . LYS A 1 161 ? -10.281 8.026 -11.404 1.00 89.44 161 LYS A C 1
ATOM 1322 O O . LYS A 1 161 ? -11.193 8.663 -10.888 1.00 89.44 161 LYS A O 1
ATOM 1327 N N . THR A 1 162 ? -9.804 6.896 -10.882 1.00 87.44 162 THR A N 1
ATOM 1328 C CA . THR A 1 162 ? -10.294 6.322 -9.618 1.00 87.44 162 THR A CA 1
ATOM 1329 C C . THR A 1 162 ? -10.176 7.332 -8.481 1.00 87.44 162 THR A C 1
ATOM 1331 O O . THR A 1 162 ? -11.139 7.573 -7.755 1.00 87.44 162 THR A O 1
ATOM 1334 N N . ARG A 1 163 ? -9.030 8.009 -8.367 1.00 84.62 163 ARG A N 1
ATOM 1335 C CA . ARG A 1 163 ? -8.808 9.046 -7.351 1.00 84.62 163 ARG A CA 1
ATOM 1336 C C . ARG A 1 163 ? -9.745 10.241 -7.518 1.00 84.62 163 ARG A C 1
ATOM 1338 O O . ARG A 1 163 ? -10.260 10.731 -6.520 1.00 84.62 163 ARG A O 1
ATOM 1345 N N . LEU A 1 164 ? -9.986 10.707 -8.744 1.00 81.75 164 LEU A N 1
ATOM 1346 C CA . LEU A 1 164 ? -10.890 11.832 -9.012 1.00 81.75 164 LEU A CA 1
ATOM 1347 C C . LEU A 1 164 ? -12.358 11.480 -8.749 1.00 81.75 164 LEU A C 1
ATOM 1349 O O . LEU A 1 164 ? -13.071 12.282 -8.157 1.00 81.75 164 LEU A O 1
ATOM 1353 N N . ASN A 1 165 ? -12.789 10.279 -9.131 1.00 82.81 165 ASN A N 1
ATOM 1354 C CA . ASN A 1 165 ? -14.164 9.821 -8.927 1.00 82.81 165 ASN A CA 1
ATOM 1355 C C . ASN A 1 165 ? -14.487 9.618 -7.441 1.00 82.81 165 ASN A C 1
ATOM 1357 O O . ASN A 1 165 ? -15.612 9.854 -7.007 1.00 82.81 165 ASN A O 1
ATOM 1361 N N . ASN A 1 166 ? -13.485 9.217 -6.661 1.00 76.69 166 ASN A N 1
ATOM 1362 C CA . ASN A 1 166 ? -13.631 8.929 -5.238 1.00 76.69 166 ASN A CA 1
ATOM 1363 C C . ASN A 1 166 ? -13.325 10.155 -4.351 1.00 76.69 166 ASN A C 1
ATOM 1365 O O . ASN A 1 166 ? -13.806 10.288 -3.221 1.00 76.69 166 ASN A O 1
ATOM 1369 N N . SER A 1 167 ? -12.580 11.129 -4.869 1.00 62.56 167 SER A N 1
ATOM 1370 C CA . SER A 1 167 ? -12.387 12.417 -4.212 1.00 62.56 167 SER A CA 1
ATOM 1371 C C . SER A 1 167 ? -13.581 13.331 -4.480 1.00 62.56 167 SER A C 1
ATOM 1373 O O . SER A 1 167 ? -13.578 14.126 -5.415 1.00 62.56 167 SER A O 1
ATOM 1375 N N . GLY A 1 168 ? -14.593 13.296 -3.612 1.00 55.50 168 GLY A N 1
ATOM 1376 C CA . GLY A 1 168 ? -15.474 14.453 -3.437 1.00 55.50 168 GLY A CA 1
ATOM 1377 C C . GLY A 1 168 ? -14.628 15.704 -3.137 1.00 55.50 168 GLY A C 1
ATOM 1378 O O . GLY A 1 168 ? -14.195 15.872 -2.001 1.00 55.50 168 GLY A O 1
ATOM 1379 N N . TYR A 1 169 ? -14.415 16.527 -4.172 1.00 43.16 169 TYR A N 1
ATOM 1380 C CA . TYR A 1 169 ? -13.620 17.761 -4.321 1.00 43.16 169 TYR A CA 1
ATOM 1381 C C . TYR A 1 169 ? -12.160 17.685 -4.818 1.00 43.16 169 TYR A C 1
ATOM 1383 O O . TYR A 1 169 ? -11.269 17.069 -4.235 1.00 43.16 169 TYR A O 1
ATOM 1391 N N . HIS A 1 170 ? -11.952 18.441 -5.907 1.00 48.72 170 HIS A N 1
ATOM 1392 C CA . HIS A 1 170 ? -10.712 19.003 -6.440 1.00 48.72 170 HIS A CA 1
ATOM 1393 C C . HIS A 1 170 ? -9.930 19.789 -5.374 1.00 48.72 170 HIS A C 1
ATOM 1395 O O . HIS A 1 170 ? -10.428 20.813 -4.922 1.00 48.72 170 HIS A O 1
ATOM 1401 N N . SER A 1 171 ? -8.689 19.404 -5.049 1.00 44.19 171 SER A N 1
ATOM 1402 C CA . SER A 1 171 ? -7.684 20.344 -4.498 1.00 44.19 171 SER A CA 1
ATOM 1403 C C . SER A 1 171 ? -6.243 19.793 -4.466 1.00 44.19 171 SER A C 1
ATOM 1405 O O . SER A 1 171 ? -5.516 20.023 -3.502 1.00 44.19 171 SER A O 1
ATOM 1407 N N . LEU A 1 172 ? -5.779 19.060 -5.485 1.00 43.53 172 LEU A N 1
ATOM 1408 C CA . LEU A 1 172 ? -4.357 18.654 -5.553 1.00 43.53 172 LEU A CA 1
ATOM 1409 C C . LEU A 1 172 ? -3.713 18.811 -6.940 1.00 43.53 172 LEU A C 1
ATOM 1411 O O . LEU A 1 172 ? -2.642 18.269 -7.176 1.00 43.53 172 LEU A O 1
ATOM 1415 N N . ARG A 1 173 ? -4.328 19.560 -7.868 1.00 42.78 173 ARG A N 1
ATOM 1416 C CA . ARG A 1 173 ? -3.816 19.686 -9.249 1.00 42.78 173 ARG A CA 1
ATOM 1417 C C . ARG A 1 173 ? -3.560 21.105 -9.762 1.00 42.78 173 ARG A C 1
ATOM 1419 O O . ARG A 1 173 ? -3.392 21.273 -10.962 1.00 42.78 173 ARG A O 1
ATOM 1426 N N . GLN A 1 174 ? -3.493 22.113 -8.891 1.00 33.28 174 GLN A N 1
ATOM 1427 C CA . GLN A 1 174 ? -3.050 23.459 -9.301 1.00 33.28 174 GLN A CA 1
ATOM 1428 C C . GLN A 1 174 ? -1.580 23.768 -8.978 1.00 33.28 174 GLN A C 1
ATOM 1430 O O . GLN A 1 174 ? -1.056 24.737 -9.510 1.00 33.28 174 GLN A O 1
ATOM 1435 N N . SER A 1 175 ? -0.874 22.941 -8.199 1.00 37.06 175 SER A N 1
ATOM 1436 C CA . SER A 1 175 ? 0.526 23.212 -7.831 1.00 37.06 175 SER A CA 1
ATOM 1437 C C . SER A 1 175 ? 1.587 22.513 -8.693 1.00 37.06 175 SER A C 1
ATOM 1439 O O . SER A 1 175 ? 2.757 22.839 -8.553 1.00 37.06 175 SER A O 1
ATOM 1441 N N . GLU A 1 176 ? 1.225 21.580 -9.582 1.00 40.16 176 GLU A N 1
ATOM 1442 C CA . GLU A 1 176 ? 2.205 20.798 -10.373 1.00 40.16 176 GLU A CA 1
ATOM 1443 C C . GLU A 1 176 ? 2.009 20.906 -11.904 1.00 40.16 176 GLU A C 1
ATOM 1445 O O . GLU A 1 176 ? 2.643 20.178 -12.655 1.00 40.16 176 GLU A O 1
ATOM 1450 N N . MET A 1 177 ? 1.165 21.830 -12.393 1.00 36.66 177 MET A N 1
ATOM 1451 C CA . MET A 1 177 ? 1.019 22.127 -13.837 1.00 36.66 177 MET A CA 1
ATOM 1452 C C . MET A 1 177 ? 1.608 23.487 -14.266 1.00 36.66 177 MET A C 1
ATOM 1454 O O . MET A 1 177 ? 1.398 23.908 -15.400 1.00 36.66 177 MET A O 1
ATOM 1458 N N . LEU A 1 178 ? 2.349 24.176 -13.387 1.00 37.00 178 LEU A N 1
ATOM 1459 C CA . LEU A 1 178 ? 2.997 25.468 -13.683 1.00 37.00 178 LEU A CA 1
ATOM 1460 C C . LEU A 1 178 ? 4.499 25.513 -13.333 1.00 37.00 178 LEU A C 1
ATOM 1462 O O . LEU A 1 178 ? 5.033 26.583 -13.051 1.00 37.00 178 LEU A O 1
ATOM 1466 N N . SER A 1 179 ? 5.199 24.379 -13.385 1.00 34.38 179 SER A N 1
ATOM 1467 C CA . SER A 1 179 ? 6.670 24.328 -13.376 1.00 34.38 179 SER A CA 1
ATOM 1468 C C . SER A 1 179 ? 7.169 23.349 -14.423 1.00 34.38 179 SER A C 1
ATOM 1470 O O . SER A 1 179 ? 8.356 23.499 -14.787 1.00 34.38 179 SER A O 1
#

Sequence (179 aa):
SEHILLEKAEALLLGIYLHCPEYRQMIIDSLETEDLLFSLSHHRFLWQQILGLQEIAAKSRTNTSNSLISLLQESSLKFPEEMAQVAHLFHPDEKLSKDLTRASVLIPAATACLETVVCEKHRRYCLQQWQKLNPATDYQRMQYYWRESNAVKKRIQELEKTRLNNSGYHSLRQSEMLS

Nearest PDB structures (foldseek):
  5z51-assembly1_A  TM=5.894E-01  e=2.412E-01  Mycobacterium tuberculosis H37Rv
  9exz-assembly2_B  TM=3.937E-01  e=4.056E+00  synthetic construct

Foldseek 3Di:
DLVVLLVVLLLLLLLLVLPPVVCVVVLVCLCVVLVFDNPDPLSNVLVVQLVVVVVVCVVVVHPCSVPSLVSVVVCCVVVVPSCVVNVCSSDDDPVSVVVSVLVVLSSLLSSLSRSLSVLVVLLVVLVVVLVPDDCVPCVVSNVVSVVSNVVSVVSNVVSVVSNVVSDPDDDDPPPPPPD

Mean predicted aligned error: 7.11 Å

Radius of gyration: 19.5 Å; Cα contacts (8 Å, |Δi|>4): 141; chains: 1; bounding box: 40×45×59 Å

Secondary structure (DSSP, 8-state):
-HHHHHHHHHHHHHHHHHH-GGGHHHHHHHHHHTT----SHHHHHHHHHHHHHHHHHHHHT---TTTHHHHHHHHTTT-HHHHHHHGGGTS--HHHHHHHTTHHHHHHHHHHHHHHHHHHHHHHHHHHHHHTS-TTT-HHHHHHHHHHHHHHHHHHHHHHHHHHHH-SS--SSSSSS--

Solvent-accessible surface area (backbone atoms only — not comparable to full-atom values): 10161 Å² total; per-residue (Å²): 109,68,66,64,49,38,52,53,24,51,52,49,51,51,31,38,43,73,76,36,70,90,48,37,62,60,52,50,51,54,28,61,77,68,75,55,74,70,80,53,68,54,58,32,49,52,51,51,54,52,54,54,52,49,54,51,29,67,73,67,76,48,88,47,83,91,41,52,67,62,57,51,54,58,46,32,78,80,38,51,75,56,39,59,76,50,49,69,57,80,52,71,48,77,66,52,51,55,48,54,78,41,39,90,41,44,49,62,26,26,52,33,43,46,51,40,51,52,41,54,52,51,40,52,49,31,49,58,53,44,74,74,53,51,76,93,80,34,48,70,61,45,52,48,31,51,52,50,38,52,51,42,52,52,50,44,56,51,33,50,48,50,33,55,76,41,40,90,69,94,85,85,73,81,84,78,78,81,124